Protein AF-A0A9E3X3R8-F1 (afdb_monomer_lite)

Structure (mmCIF, N/CA/C/O backbone):
data_AF-A0A9E3X3R8-F1
#
_entry.id   AF-A0A9E3X3R8-F1
#
loop_
_atom_site.group_PDB
_atom_site.id
_atom_site.type_symbol
_atom_site.label_atom_id
_atom_site.label_alt_id
_atom_site.label_comp_id
_atom_site.label_asym_id
_atom_site.label_entity_id
_atom_site.label_seq_id
_atom_site.pdbx_PDB_ins_code
_atom_site.Cartn_x
_atom_site.Cartn_y
_atom_site.Cartn_z
_atom_site.occupancy
_atom_site.B_iso_or_equiv
_atom_site.auth_seq_id
_atom_site.auth_comp_id
_atom_site.auth_asym_id
_atom_site.auth_atom_id
_atom_site.pdbx_PDB_model_num
ATOM 1 N N . MET A 1 1 ? -10.957 11.380 20.167 1.00 88.12 1 MET A N 1
ATOM 2 C CA . MET A 1 1 ? -9.892 11.422 19.149 1.00 88.12 1 MET A CA 1
ATOM 3 C C . MET A 1 1 ? -9.488 9.983 18.923 1.00 88.12 1 MET A C 1
ATOM 5 O O . MET A 1 1 ? -9.281 9.309 19.922 1.00 88.12 1 MET A O 1
ATOM 9 N N . LEU A 1 2 ? -9.516 9.500 17.682 1.00 94.12 2 LEU A N 1
ATOM 10 C CA . LEU A 1 2 ? -9.251 8.096 17.368 1.00 94.12 2 LEU A CA 1
ATOM 11 C C . LEU A 1 2 ? -7.769 7.773 17.601 1.00 94.12 2 LEU A C 1
ATOM 13 O O . LEU A 1 2 ? -6.901 8.517 17.142 1.00 94.12 2 LEU A O 1
ATOM 17 N N . ARG A 1 3 ? -7.491 6.669 18.287 1.00 97.12 3 ARG A N 1
ATOM 18 C CA . ARG A 1 3 ? -6.147 6.146 18.545 1.00 97.12 3 ARG A CA 1
ATOM 19 C C . ARG A 1 3 ? -5.776 5.169 17.441 1.00 97.12 3 ARG A C 1
ATOM 21 O O . ARG A 1 3 ? -6.374 4.101 17.330 1.00 97.12 3 ARG A O 1
ATOM 28 N N . VAL A 1 4 ? -4.824 5.534 16.592 1.00 97.62 4 VAL A N 1
ATOM 29 C CA . VAL A 1 4 ? -4.472 4.731 15.415 1.00 97.62 4 VAL A CA 1
ATOM 30 C C . VAL A 1 4 ? -3.085 4.125 15.582 1.00 97.62 4 VAL A C 1
ATOM 32 O O . VAL A 1 4 ? -2.121 4.827 15.883 1.00 97.62 4 VAL A O 1
ATOM 35 N N . GLY A 1 5 ? -2.976 2.817 15.353 1.00 98.38 5 GLY A N 1
ATOM 36 C CA . GLY A 1 5 ? -1.691 2.128 15.258 1.00 98.38 5 GLY A CA 1
ATOM 37 C C . GLY A 1 5 ? -1.230 1.999 13.806 1.00 98.38 5 GLY A C 1
ATOM 38 O O . GLY A 1 5 ? -2.049 1.839 12.899 1.00 98.38 5 GLY A O 1
ATOM 39 N N . ILE A 1 6 ? 0.080 2.033 13.563 1.00 98.50 6 ILE A N 1
ATOM 40 C CA . ILE A 1 6 ? 0.663 1.803 12.235 1.00 98.50 6 ILE A CA 1
ATOM 41 C C . ILE A 1 6 ? 1.597 0.595 12.266 1.00 98.50 6 ILE A C 1
ATOM 43 O O . ILE A 1 6 ? 2.552 0.560 13.034 1.00 98.50 6 ILE A O 1
ATOM 47 N N . ILE A 1 7 ? 1.379 -0.359 11.362 1.00 98.75 7 ILE A N 1
ATOM 48 C CA . ILE A 1 7 ? 2.296 -1.470 11.095 1.00 98.75 7 ILE A CA 1
ATOM 49 C C . ILE A 1 7 ? 3.022 -1.193 9.772 1.00 98.75 7 ILE A C 1
ATOM 51 O O . ILE A 1 7 ? 2.433 -1.232 8.689 1.00 98.75 7 ILE A O 1
ATOM 55 N N . GLY A 1 8 ? 4.323 -0.926 9.867 1.00 98.12 8 GLY A N 1
ATOM 56 C CA . GLY A 1 8 ? 5.215 -0.521 8.785 1.00 98.12 8 GLY A CA 1
ATOM 57 C C . GLY A 1 8 ? 5.110 0.963 8.463 1.00 98.12 8 GLY A C 1
ATOM 58 O O . GLY A 1 8 ? 4.301 1.347 7.626 1.00 98.12 8 GLY A O 1
ATOM 59 N N . TYR A 1 9 ? 5.976 1.800 9.040 1.00 97.12 9 TYR A N 1
ATOM 60 C CA . TYR A 1 9 ? 5.993 3.251 8.813 1.00 97.12 9 TYR A CA 1
ATOM 61 C C . TYR A 1 9 ? 6.878 3.616 7.609 1.00 97.12 9 TYR A C 1
ATOM 63 O O . TYR A 1 9 ? 7.925 4.271 7.685 1.00 97.12 9 TYR A O 1
ATOM 71 N N . GLY A 1 10 ? 6.476 3.105 6.445 1.00 92.88 10 GLY A N 1
ATOM 72 C CA . GLY A 1 10 ? 7.083 3.426 5.159 1.00 92.88 10 GLY A CA 1
ATOM 73 C C . GLY A 1 10 ? 6.559 4.739 4.572 1.00 92.88 10 GLY A C 1
ATOM 74 O O . GLY A 1 10 ? 5.491 5.225 4.934 1.00 92.88 10 GLY A O 1
ATOM 75 N N . ARG A 1 11 ? 7.268 5.268 3.563 1.00 90.94 11 ARG A N 1
ATOM 76 C CA . ARG A 1 11 ? 6.939 6.538 2.880 1.00 90.94 11 ARG A CA 1
ATOM 77 C C . ARG A 1 11 ? 5.469 6.665 2.464 1.00 90.94 11 ARG A C 1
ATOM 79 O O . ARG A 1 11 ? 4.930 7.764 2.446 1.00 90.94 11 ARG A O 1
ATOM 86 N N . ARG A 1 12 ? 4.843 5.563 2.035 1.00 91.38 12 ARG A N 1
ATOM 87 C CA . ARG A 1 12 ? 3.476 5.597 1.510 1.00 91.38 12 ARG A CA 1
ATOM 88 C C . ARG A 1 12 ? 2.446 5.800 2.617 1.00 91.38 12 ARG A C 1
ATOM 90 O O . ARG A 1 12 ? 1.632 6.713 2.492 1.00 91.38 12 ARG A O 1
ATOM 97 N N . VAL A 1 13 ? 2.492 4.981 3.667 1.00 94.50 13 VAL A N 1
ATOM 98 C CA . VAL A 1 13 ? 1.529 5.088 4.766 1.00 94.50 13 VAL A CA 1
ATOM 99 C C . VAL A 1 13 ? 1.787 6.322 5.611 1.00 94.50 13 VAL A C 1
ATOM 101 O O . VAL A 1 13 ? 0.819 6.954 5.989 1.00 94.50 13 VAL A O 1
ATOM 104 N N . SER A 1 14 ? 3.040 6.743 5.823 1.00 94.12 14 SER A N 1
ATOM 105 C CA . SER A 1 14 ? 3.316 7.979 6.564 1.00 94.12 14 SER A CA 1
ATOM 106 C C . SER A 1 14 ? 2.763 9.202 5.833 1.00 94.12 14 SER A C 1
ATOM 108 O O . SER A 1 14 ? 2.111 10.046 6.437 1.00 94.12 14 SER A O 1
ATOM 110 N N . HIS A 1 15 ? 2.923 9.265 4.508 1.00 92.88 15 HIS A N 1
ATOM 111 C CA . HIS A 1 15 ? 2.300 10.310 3.700 1.00 92.88 15 HIS A CA 1
ATOM 112 C C . HIS A 1 15 ? 0.768 10.255 3.764 1.00 92.88 15 HIS A C 1
ATOM 114 O O . HIS A 1 15 ? 0.134 11.294 3.895 1.00 92.88 15 HIS A O 1
ATOM 120 N N . MET A 1 16 ? 0.161 9.066 3.671 1.00 90.88 16 MET A N 1
ATOM 121 C CA . MET A 1 16 ? -1.296 8.924 3.782 1.00 90.88 16 MET A CA 1
ATOM 122 C C . MET A 1 16 ? -1.795 9.339 5.169 1.00 90.88 16 MET A C 1
ATOM 124 O O . MET A 1 16 ? -2.705 10.152 5.274 1.00 90.88 16 MET A O 1
ATOM 128 N N . ALA A 1 17 ? -1.158 8.823 6.218 1.00 92.00 17 ALA A N 1
ATOM 129 C CA . ALA A 1 17 ? -1.456 9.129 7.603 1.00 92.00 17 ALA A CA 1
ATOM 130 C C . ALA A 1 17 ? -1.294 10.618 7.887 1.00 92.00 17 ALA A C 1
ATOM 132 O O . ALA A 1 17 ? -2.086 11.137 8.636 1.00 92.00 17 ALA A O 1
ATOM 133 N N . LYS A 1 18 ? -0.359 11.348 7.275 1.00 91.50 18 LYS A N 1
ATOM 134 C CA . LYS A 1 18 ? -0.298 12.813 7.429 1.00 91.50 18 LYS A CA 1
ATOM 135 C C . LYS A 1 18 ? -1.334 13.546 6.576 1.00 91.50 18 LYS A C 1
ATOM 137 O O . LYS A 1 18 ? -1.915 14.527 7.019 1.00 91.50 18 LYS A O 1
ATOM 142 N N . ALA A 1 19 ? -1.601 13.068 5.362 1.00 88.06 19 ALA A N 1
ATOM 143 C CA . ALA A 1 19 ? -2.582 13.683 4.468 1.00 88.06 19 ALA A CA 1
ATOM 144 C C . ALA A 1 19 ? -4.022 13.573 4.999 1.00 88.06 19 ALA A C 1
ATOM 146 O O . ALA A 1 19 ? -4.837 14.447 4.721 1.00 88.06 19 ALA A O 1
ATOM 147 N N . LEU A 1 20 ? -4.343 12.533 5.776 1.00 83.38 20 LEU A N 1
ATOM 148 C CA . LEU A 1 20 ? -5.646 12.405 6.438 1.00 83.38 20 LEU A CA 1
ATOM 149 C C . LEU A 1 20 ? -5.899 13.523 7.463 1.00 83.38 20 LEU A C 1
ATOM 151 O O . LEU A 1 20 ? -7.046 13.932 7.625 1.00 83.38 20 LEU A O 1
ATOM 155 N N . ALA A 1 21 ? -4.849 14.087 8.068 1.00 76.88 21 ALA A N 1
ATOM 156 C CA . ALA A 1 21 ? -4.971 15.211 8.994 1.00 76.88 21 ALA A CA 1
ATOM 157 C C . ALA A 1 21 ? -5.489 16.478 8.294 1.00 76.88 21 ALA A C 1
ATOM 159 O O . ALA A 1 21 ? -6.129 17.309 8.926 1.00 76.88 21 ALA A O 1
ATOM 160 N N . MET A 1 22 ? -5.293 16.601 6.973 1.00 79.06 22 MET A N 1
ATOM 161 C CA . MET A 1 22 ? -5.830 17.717 6.182 1.00 79.06 22 MET A CA 1
ATOM 162 C C . MET A 1 22 ? -7.364 17.727 6.095 1.00 79.06 22 MET A C 1
ATOM 164 O O . MET A 1 22 ? -7.933 18.709 5.633 1.00 79.06 22 MET A O 1
ATOM 168 N N . TRP A 1 23 ? -8.026 16.632 6.476 1.00 81.56 23 TRP A N 1
ATOM 169 C CA . TRP A 1 23 ? -9.484 16.497 6.452 1.00 81.56 23 TRP A CA 1
ATOM 170 C C . TRP A 1 23 ? -10.124 16.755 7.822 1.00 81.56 23 TRP A C 1
ATOM 172 O O . TRP A 1 23 ? -11.276 16.378 8.026 1.00 81.56 23 TRP A O 1
ATOM 182 N N . ASP A 1 24 ? -9.371 17.338 8.764 1.00 82.44 24 ASP A N 1
ATOM 183 C CA . ASP A 1 24 ? -9.794 17.619 10.144 1.00 82.44 24 ASP A CA 1
ATOM 184 C C . ASP A 1 24 ? -10.369 16.388 10.870 1.00 82.44 24 ASP A C 1
ATOM 186 O O . ASP A 1 24 ? -11.190 16.494 11.785 1.00 82.44 24 ASP A O 1
ATOM 190 N N . ILE A 1 25 ? -9.944 15.185 10.465 1.00 83.19 25 ILE A N 1
ATOM 191 C CA . ILE A 1 25 ? -10.343 13.943 11.125 1.00 83.19 25 ILE A CA 1
ATOM 192 C C . ILE A 1 25 ? -9.625 13.910 12.482 1.00 83.19 25 ILE A C 1
ATOM 194 O O . ILE A 1 25 ? -8.395 13.950 12.513 1.00 83.19 25 ILE A O 1
ATOM 198 N N . PRO A 1 26 ? -10.344 13.819 13.615 1.00 87.75 26 PRO A N 1
ATOM 199 C CA . PRO A 1 26 ? -9.721 13.870 14.931 1.00 87.75 26 PRO A CA 1
ATOM 200 C C . PRO A 1 26 ? -9.124 12.505 15.297 1.00 87.75 26 PRO A C 1
ATOM 202 O O . PRO A 1 26 ? -9.763 11.717 16.000 1.00 87.75 26 PRO A O 1
ATOM 205 N N . TYR A 1 27 ? -7.895 12.232 14.858 1.00 93.12 27 TYR A N 1
ATOM 206 C CA . TYR A 1 27 ? -7.096 11.057 15.234 1.00 93.12 27 TYR A CA 1
ATOM 207 C C . TYR A 1 27 ? -5.644 11.445 15.533 1.00 93.12 27 TYR A C 1
ATOM 209 O O . TYR A 1 27 ? -5.185 12.513 15.136 1.00 93.12 27 TYR A O 1
ATOM 217 N N . HIS A 1 28 ? -4.923 10.563 16.216 1.00 94.00 28 HIS A N 1
ATOM 218 C CA . HIS A 1 28 ? -3.471 10.632 16.368 1.00 94.00 28 HIS A CA 1
ATOM 219 C C . HIS A 1 28 ? -2.873 9.225 16.321 1.00 94.00 28 HIS A C 1
ATOM 221 O O . HIS A 1 28 ? -3.581 8.223 16.471 1.00 94.00 28 HIS A O 1
ATOM 227 N N . ILE A 1 29 ? -1.563 9.153 16.097 1.00 97.06 29 ILE A N 1
ATOM 228 C CA . ILE A 1 29 ? -0.833 7.889 16.070 1.00 97.06 29 ILE A CA 1
ATOM 229 C C . ILE A 1 29 ? -0.324 7.585 17.480 1.00 97.06 29 ILE A C 1
ATOM 231 O O . ILE A 1 29 ? 0.517 8.318 17.982 1.00 97.06 29 ILE A O 1
ATOM 235 N N . THR A 1 30 ? -0.821 6.515 18.111 1.00 97.94 30 THR A N 1
ATOM 236 C CA . THR A 1 30 ? -0.379 6.099 19.464 1.00 97.94 30 THR A CA 1
ATOM 237 C C . THR A 1 30 ? 0.592 4.930 19.457 1.00 97.94 30 THR A C 1
ATOM 239 O O . THR A 1 30 ? 1.197 4.631 20.480 1.00 97.94 30 THR A O 1
ATOM 242 N N . ALA A 1 31 ? 0.729 4.225 18.335 1.00 98.50 31 ALA A N 1
ATOM 243 C CA . ALA A 1 31 ? 1.602 3.063 18.259 1.00 98.50 31 ALA A CA 1
ATOM 244 C C . ALA A 1 31 ? 2.176 2.884 16.853 1.00 98.50 31 ALA A C 1
ATOM 246 O O . ALA A 1 31 ? 1.451 2.972 15.859 1.00 98.50 31 ALA A O 1
ATOM 247 N N . VAL A 1 32 ? 3.470 2.585 16.758 1.00 98.69 32 VAL A N 1
ATOM 248 C CA . VAL A 1 32 ? 4.157 2.308 15.492 1.00 98.69 32 VAL A CA 1
ATOM 249 C C . VAL A 1 32 ? 4.986 1.035 15.613 1.00 98.69 32 VAL A C 1
ATOM 251 O O . VAL A 1 32 ? 5.883 0.953 16.443 1.00 98.69 32 VAL A O 1
ATOM 254 N N . ALA A 1 33 ? 4.729 0.061 14.741 1.00 98.69 33 ALA A N 1
ATOM 255 C CA . ALA A 1 33 ? 5.554 -1.128 14.571 1.00 98.69 33 ALA A CA 1
ATOM 256 C C . ALA A 1 33 ? 6.365 -1.028 13.274 1.00 98.69 33 ALA A C 1
ATOM 258 O O . ALA A 1 33 ? 5.800 -1.053 12.180 1.00 98.69 33 ALA A O 1
ATOM 259 N N . ASP A 1 34 ? 7.689 -0.950 13.363 1.00 98.44 34 ASP A N 1
ATOM 260 C CA . ASP A 1 34 ? 8.590 -1.008 12.206 1.00 98.44 34 ASP A CA 1
ATOM 261 C C . ASP A 1 34 ? 9.943 -1.582 12.658 1.00 98.44 34 ASP A C 1
ATOM 263 O O . ASP A 1 34 ? 10.431 -1.203 13.722 1.00 98.44 34 ASP A O 1
ATOM 267 N N . PRO A 1 35 ? 10.624 -2.418 11.853 1.00 97.44 35 PRO A N 1
ATOM 268 C CA . PRO A 1 35 ? 11.978 -2.874 12.179 1.00 97.44 35 PRO A CA 1
ATOM 269 C C . PRO A 1 35 ? 12.985 -1.734 12.413 1.00 97.44 35 PRO A C 1
ATOM 271 O O . PRO A 1 35 ? 14.042 -1.953 12.995 1.00 97.44 35 PRO A O 1
ATOM 274 N N . ARG A 1 36 ? 12.672 -0.522 11.940 1.00 97.19 36 ARG A N 1
ATOM 275 C CA . ARG A 1 36 ? 13.448 0.709 12.133 1.00 97.19 36 ARG A CA 1
ATOM 276 C C . ARG A 1 36 ? 12.876 1.600 13.242 1.00 97.19 36 ARG A C 1
ATOM 278 O O . ARG A 1 36 ? 13.088 2.805 13.192 1.00 97.19 36 ARG A O 1
ATOM 285 N N . ALA A 1 37 ? 12.134 1.047 14.201 1.00 97.44 37 ALA A N 1
ATOM 286 C CA . ALA A 1 37 ? 11.487 1.780 15.293 1.00 97.44 37 ALA A CA 1
ATOM 287 C C . ALA A 1 37 ? 12.383 2.867 15.908 1.00 97.44 37 ALA A C 1
ATOM 289 O O . ALA A 1 37 ? 12.019 4.037 15.875 1.00 97.44 37 ALA A O 1
ATOM 290 N N . ALA A 1 38 ? 13.596 2.499 16.330 1.00 97.25 38 ALA A N 1
ATOM 291 C CA . ALA A 1 38 ? 14.559 3.435 16.911 1.00 97.25 38 ALA A CA 1
ATOM 292 C C . ALA A 1 38 ? 15.004 4.546 15.939 1.00 97.25 38 ALA A C 1
ATOM 294 O O . ALA A 1 38 ? 15.211 5.682 16.353 1.00 97.25 38 ALA A O 1
ATOM 295 N N . GLU A 1 39 ? 15.143 4.248 14.639 1.00 97.25 39 GLU A N 1
ATOM 296 C CA . GLU A 1 39 ? 15.471 5.269 13.631 1.00 97.25 39 GLU A CA 1
ATOM 297 C C . GLU A 1 39 ? 14.310 6.252 13.435 1.00 97.25 39 GLU A C 1
ATOM 299 O O . GLU A 1 39 ? 14.551 7.425 13.175 1.00 97.25 39 GLU A O 1
ATOM 304 N N . ILE A 1 40 ? 13.064 5.771 13.518 1.00 97.00 40 ILE A N 1
ATOM 305 C CA . ILE A 1 40 ? 11.854 6.583 13.341 1.00 97.00 40 ILE A CA 1
ATOM 306 C C . ILE A 1 40 ? 11.624 7.459 14.572 1.00 97.00 40 ILE A C 1
ATOM 308 O O . ILE A 1 40 ? 11.407 8.656 14.416 1.00 97.00 40 ILE A O 1
ATOM 312 N N . GLU A 1 41 ? 11.719 6.894 15.772 1.00 97.00 41 GLU A N 1
ATOM 313 C CA . GLU A 1 41 ? 11.618 7.630 17.037 1.00 97.00 41 GLU A CA 1
ATOM 314 C C . GLU A 1 41 ? 12.655 8.761 17.100 1.00 97.00 41 GLU A C 1
ATOM 316 O O . GLU A 1 41 ? 12.320 9.906 17.388 1.00 97.00 41 GLU A O 1
ATOM 321 N N . ALA A 1 42 ? 13.897 8.482 16.690 1.00 96.88 42 ALA A N 1
ATOM 322 C CA . ALA A 1 42 ? 14.970 9.473 16.644 1.00 96.88 42 ALA A CA 1
ATOM 323 C C . ALA A 1 42 ? 14.737 10.630 15.649 1.00 96.88 42 ALA A C 1
ATOM 325 O O . ALA A 1 42 ? 15.504 11.593 15.663 1.00 96.88 42 ALA A O 1
ATOM 326 N N . THR A 1 43 ? 13.724 10.555 14.773 1.00 94.88 43 THR A N 1
ATOM 327 C CA . THR A 1 43 ? 13.370 11.686 13.896 1.00 94.88 43 THR A CA 1
ATOM 328 C C . THR A 1 43 ? 12.634 12.810 14.618 1.00 94.88 43 THR A C 1
ATOM 330 O O . THR A 1 43 ? 12.579 13.902 14.056 1.00 94.88 43 THR A O 1
ATOM 333 N N . ASP A 1 44 ? 12.104 12.554 15.822 1.00 91.94 44 ASP A N 1
ATOM 334 C CA . ASP A 1 44 ? 11.357 13.528 16.635 1.00 91.94 44 ASP A CA 1
ATOM 335 C C . ASP A 1 44 ? 10.219 14.209 15.841 1.00 91.94 44 ASP A C 1
ATOM 337 O O . ASP A 1 44 ? 10.023 15.424 15.848 1.00 91.94 44 ASP A O 1
ATOM 341 N N . ASP A 1 45 ? 9.502 13.403 15.053 1.00 94.31 45 ASP A N 1
ATOM 342 C CA . ASP A 1 45 ? 8.375 13.843 14.233 1.00 94.31 45 ASP A CA 1
ATOM 343 C C . ASP A 1 45 ? 7.175 14.146 15.136 1.00 94.31 45 ASP A C 1
ATOM 345 O O . ASP A 1 45 ? 6.594 13.230 15.712 1.00 94.31 45 ASP A O 1
ATOM 349 N N . GLU A 1 46 ? 6.762 15.413 15.216 1.00 92.81 46 GLU A N 1
ATOM 350 C CA . GLU A 1 46 ? 5.631 15.866 16.046 1.00 92.81 46 GLU A CA 1
ATOM 351 C C . GLU A 1 46 ? 4.340 15.069 15.779 1.00 92.81 46 GLU A C 1
ATOM 353 O O . GLU A 1 46 ? 3.546 14.831 16.685 1.00 92.81 46 GLU A O 1
ATOM 358 N N . PHE A 1 47 ? 4.153 14.569 14.552 1.00 93.00 47 PHE A N 1
ATOM 359 C CA . PHE A 1 47 ? 3.013 13.716 14.195 1.00 93.00 47 PHE A CA 1
ATOM 360 C C . PHE A 1 47 ? 2.976 12.371 14.952 1.00 93.00 47 PHE A C 1
ATOM 362 O O . PHE A 1 47 ? 1.938 11.709 14.988 1.00 93.00 47 PHE A O 1
ATOM 369 N N . LEU A 1 48 ? 4.105 11.953 15.526 1.00 96.31 48 LEU A N 1
ATOM 370 C CA . LEU A 1 48 ? 4.294 10.720 16.286 1.00 96.31 48 LEU A CA 1
ATOM 371 C C . LEU A 1 48 ? 4.632 10.986 17.762 1.00 96.31 48 LEU A C 1
ATOM 373 O O . LEU A 1 48 ? 5.077 10.065 18.439 1.00 96.31 48 LEU A O 1
ATOM 377 N N . ALA A 1 49 ? 4.444 12.209 18.268 1.00 94.38 49 ALA A N 1
ATOM 378 C CA . ALA A 1 49 ? 4.849 12.579 19.629 1.00 94.38 49 ALA A CA 1
ATOM 379 C C . ALA A 1 49 ? 4.207 11.703 20.725 1.00 94.38 49 ALA A C 1
ATOM 381 O O . ALA A 1 49 ? 4.832 11.440 21.749 1.00 94.38 49 ALA A O 1
ATOM 382 N N . ASP A 1 50 ? 2.988 11.213 20.483 1.00 94.69 50 ASP A N 1
ATOM 383 C CA . ASP A 1 50 ? 2.243 10.341 21.399 1.00 94.69 50 ASP A CA 1
ATOM 384 C C . ASP A 1 50 ? 2.442 8.839 21.102 1.00 94.69 50 ASP A C 1
ATOM 386 O O . ASP A 1 50 ? 1.758 7.992 21.682 1.00 94.69 50 ASP A O 1
ATOM 390 N N . ALA A 1 51 ? 3.321 8.485 20.157 1.00 97.62 51 ALA A N 1
ATOM 391 C CA . ALA A 1 51 ? 3.468 7.113 19.694 1.00 97.62 51 ALA A CA 1
ATOM 392 C C . ALA A 1 51 ? 4.443 6.302 20.555 1.00 97.62 51 ALA A C 1
ATOM 394 O O . ALA A 1 51 ? 5.594 6.682 20.754 1.00 97.62 51 ALA A O 1
ATOM 395 N N . HIS A 1 52 ? 4.019 5.109 20.970 1.00 98.38 52 HIS A N 1
ATOM 396 C CA . HIS A 1 52 ? 4.927 4.065 21.434 1.00 98.38 52 HIS A CA 1
ATOM 397 C C . HIS A 1 52 ? 5.498 3.283 20.242 1.00 98.38 52 HIS A C 1
ATOM 399 O O . HIS A 1 52 ? 4.786 2.965 19.282 1.00 98.38 52 HIS A O 1
ATOM 405 N N . PHE A 1 53 ? 6.785 2.943 20.305 1.00 98.62 53 PHE A N 1
ATOM 406 C CA . PHE A 1 53 ? 7.503 2.301 19.206 1.00 98.62 53 PHE A CA 1
ATOM 407 C C . PHE A 1 53 ? 7.807 0.827 19.495 1.00 98.62 53 PHE A C 1
ATOM 409 O O . PHE A 1 53 ? 8.329 0.472 20.550 1.00 98.62 53 PHE A O 1
ATOM 416 N N . TYR A 1 54 ? 7.522 -0.028 18.514 1.00 98.62 54 TYR A N 1
ATOM 417 C CA . TYR A 1 54 ? 7.688 -1.481 18.572 1.00 98.62 54 TYR A CA 1
ATOM 418 C C . TYR A 1 54 ? 8.461 -1.981 17.356 1.00 98.62 54 TYR A C 1
ATOM 420 O O . TYR A 1 54 ? 8.374 -1.412 16.264 1.00 98.62 54 TYR A O 1
ATOM 428 N N . THR A 1 55 ? 9.186 -3.087 17.505 1.00 98.06 55 THR A N 1
ATOM 429 C CA . THR A 1 55 ? 9.961 -3.644 16.385 1.00 98.06 55 THR A CA 1
ATOM 430 C C . THR A 1 55 ? 9.128 -4.559 15.490 1.00 98.06 55 THR A C 1
ATOM 432 O O . THR A 1 55 ? 9.423 -4.702 14.299 1.00 98.06 55 THR A O 1
ATOM 435 N N . GLY A 1 56 ? 8.056 -5.142 16.037 1.00 97.69 56 GLY A N 1
ATOM 436 C CA . GLY A 1 56 ? 7.178 -6.079 15.342 1.00 97.69 56 GLY A CA 1
ATOM 437 C C . GLY A 1 56 ? 5.690 -5.822 15.573 1.00 97.69 56 GLY A C 1
ATOM 438 O O . GLY A 1 56 ? 5.277 -5.225 16.563 1.00 97.69 56 GLY A O 1
ATOM 439 N N . ALA A 1 57 ? 4.871 -6.313 14.639 1.00 98.44 57 ALA A N 1
ATOM 440 C CA . ALA A 1 57 ? 3.414 -6.216 14.722 1.00 98.44 57 ALA A CA 1
ATOM 441 C C . ALA A 1 57 ? 2.843 -6.962 15.936 1.00 98.44 57 ALA A C 1
ATOM 443 O O . ALA A 1 57 ? 1.935 -6.453 16.579 1.00 98.44 57 ALA A O 1
ATOM 444 N N . ASP A 1 58 ? 3.383 -8.141 16.261 1.00 98.50 58 ASP A N 1
ATOM 445 C CA . ASP A 1 58 ? 2.888 -8.960 17.374 1.00 98.50 58 ASP A CA 1
ATOM 446 C C . ASP A 1 58 ? 3.085 -8.254 18.728 1.00 98.50 58 ASP A C 1
ATOM 448 O O . ASP A 1 58 ? 2.192 -8.283 19.570 1.00 98.50 58 ASP A O 1
ATOM 452 N N . GLU A 1 59 ? 4.214 -7.556 18.907 1.00 98.50 59 GLU A N 1
ATOM 453 C CA . GLU A 1 59 ? 4.504 -6.754 20.106 1.00 98.50 59 GLU A CA 1
ATOM 454 C C . GLU A 1 59 ? 3.518 -5.589 20.253 1.00 98.50 59 GLU A C 1
ATOM 456 O O . GLU A 1 59 ? 2.930 -5.412 21.318 1.00 98.50 59 GLU A O 1
ATOM 461 N N . LEU A 1 60 ? 3.296 -4.834 19.169 1.00 98.62 60 LEU A N 1
ATOM 462 C CA . LEU A 1 60 ? 2.344 -3.722 19.150 1.00 98.62 60 LEU A CA 1
ATOM 463 C C . LEU A 1 60 ? 0.925 -4.202 19.451 1.00 98.62 60 LEU A C 1
ATOM 465 O O . LEU A 1 60 ? 0.242 -3.614 20.284 1.00 98.62 60 LEU A O 1
ATOM 469 N N . LEU A 1 61 ? 0.468 -5.266 18.784 1.00 98.62 61 LEU A N 1
ATOM 470 C CA . LEU A 1 61 ? -0.893 -5.770 18.959 1.00 98.62 61 LEU A CA 1
ATOM 471 C C . LEU A 1 61 ? -1.108 -6.309 20.377 1.00 98.62 61 LEU A C 1
ATOM 473 O O . LEU A 1 61 ? -2.143 -6.030 20.972 1.00 98.62 61 LEU A O 1
ATOM 477 N N . ALA A 1 62 ? -0.132 -7.017 20.949 1.00 98.38 62 ALA A N 1
ATOM 478 C CA . ALA A 1 62 ? -0.232 -7.511 22.321 1.00 98.38 62 ALA A CA 1
ATOM 479 C C . ALA A 1 62 ? -0.277 -6.383 23.366 1.00 98.38 62 ALA A C 1
ATOM 481 O O . ALA A 1 62 ? -0.930 -6.537 24.395 1.00 98.38 62 ALA A O 1
ATOM 482 N N . ALA A 1 63 ? 0.424 -5.272 23.124 1.00 98.25 63 ALA A N 1
ATOM 483 C CA . ALA A 1 63 ? 0.508 -4.162 24.070 1.00 98.25 63 ALA A CA 1
ATOM 484 C C . ALA A 1 63 ? -0.648 -3.154 23.940 1.00 98.25 63 ALA A C 1
ATOM 486 O O . ALA A 1 63 ? -1.103 -2.610 24.945 1.00 98.25 63 ALA A O 1
ATOM 487 N N . GLU A 1 64 ? -1.108 -2.888 22.716 1.00 98.19 64 GLU A N 1
ATOM 488 C CA . GLU A 1 64 ? -1.925 -1.705 22.423 1.00 98.19 64 GLU A CA 1
ATOM 489 C C . GLU A 1 64 ? -3.300 -2.027 21.827 1.00 98.19 64 GLU A C 1
ATOM 491 O O . GLU A 1 64 ? -4.155 -1.147 21.844 1.00 98.19 64 GLU A O 1
ATOM 496 N N . ALA A 1 65 ? -3.566 -3.243 21.322 1.00 97.50 65 ALA A N 1
ATOM 497 C CA . ALA A 1 65 ? -4.778 -3.508 20.527 1.00 97.50 65 ALA A CA 1
ATOM 498 C C . ALA A 1 65 ? -6.090 -3.108 21.224 1.00 97.50 65 ALA A C 1
ATOM 500 O O . ALA A 1 65 ? -6.948 -2.515 20.574 1.00 97.50 65 ALA A O 1
ATOM 501 N N . ASP A 1 66 ? -6.219 -3.348 22.532 1.00 97.56 66 ASP A N 1
ATOM 502 C CA . ASP A 1 66 ? -7.420 -3.010 23.317 1.00 97.56 66 ASP A CA 1
ATOM 503 C C . ASP A 1 66 ? -7.661 -1.497 23.467 1.00 97.56 66 ASP A C 1
ATOM 505 O O . ASP A 1 66 ? -8.732 -1.066 23.894 1.00 97.56 66 ASP A O 1
ATOM 509 N N . GLN A 1 67 ? -6.658 -0.678 23.151 1.00 97.31 67 GLN A N 1
ATOM 510 C CA . GLN A 1 67 ? -6.701 0.775 23.263 1.00 97.31 67 GLN A CA 1
ATOM 511 C C . GLN A 1 67 ? -6.773 1.484 21.906 1.00 97.31 67 GLN A C 1
ATOM 513 O O . GLN A 1 67 ? -6.896 2.710 21.871 1.00 97.31 67 GLN A O 1
ATOM 518 N N . LEU A 1 68 ? -6.643 0.748 20.803 1.00 98.12 68 LEU A N 1
ATOM 519 C CA . LEU A 1 68 ? -6.664 1.303 19.455 1.00 98.12 68 LEU A CA 1
ATOM 520 C C . LEU A 1 68 ? -8.092 1.337 18.909 1.00 98.12 68 LEU A C 1
ATOM 522 O O . LEU A 1 68 ? -8.891 0.438 19.137 1.00 98.12 68 LEU A O 1
ATOM 526 N N . ASP A 1 69 ? -8.385 2.361 18.117 1.00 97.44 69 ASP A N 1
ATOM 527 C CA . ASP A 1 69 ? -9.630 2.492 17.357 1.00 97.44 69 ASP A CA 1
ATOM 528 C C . ASP A 1 69 ? -9.471 2.010 15.904 1.00 97.44 69 ASP A C 1
ATOM 530 O O . ASP A 1 69 ? -10.449 1.890 15.167 1.00 97.44 69 ASP A O 1
ATOM 534 N N . GLY A 1 70 ? -8.238 1.751 15.462 1.00 97.38 70 GLY A N 1
ATOM 535 C CA . GLY A 1 70 ? -7.951 1.219 14.136 1.00 97.38 70 GLY A CA 1
ATOM 536 C C . GLY A 1 70 ? -6.462 1.025 13.865 1.00 97.38 70 GLY A C 1
ATOM 537 O O . GLY A 1 70 ? -5.598 1.565 14.559 1.00 97.38 70 GLY A O 1
ATOM 538 N N . ILE A 1 71 ? -6.165 0.253 12.821 1.00 98.31 71 ILE A N 1
ATOM 539 C CA . ILE A 1 71 ? -4.803 -0.040 12.367 1.00 98.31 71 ILE A CA 1
ATOM 540 C C . ILE A 1 71 ? -4.622 0.392 10.915 1.00 98.31 71 ILE A C 1
ATOM 542 O O . ILE A 1 71 ? -5.473 0.135 10.065 1.00 98.31 71 ILE A O 1
ATOM 546 N N . MET A 1 72 ? -3.470 0.984 10.604 1.00 98.25 72 MET A N 1
ATOM 547 C CA . MET A 1 72 ? -2.992 1.172 9.237 1.00 98.25 72 MET A CA 1
ATOM 548 C C . MET A 1 72 ? -1.818 0.232 8.948 1.00 98.25 72 MET A C 1
ATOM 550 O O . MET A 1 72 ? -0.838 0.210 9.687 1.00 98.25 72 MET A O 1
ATOM 554 N N . ILE A 1 73 ? -1.870 -0.506 7.840 1.00 98.62 73 ILE A N 1
ATOM 555 C CA . ILE A 1 73 ? -0.775 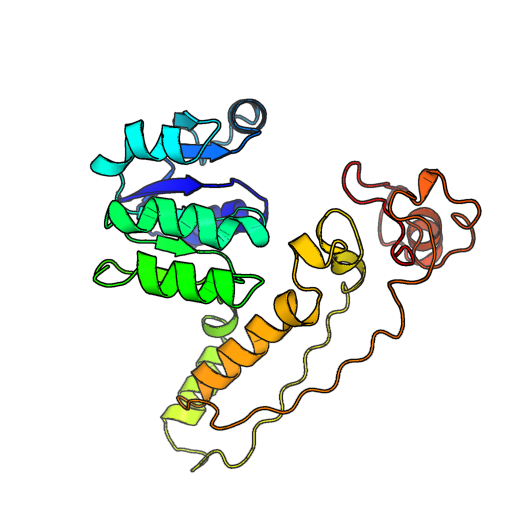-1.366 7.373 1.00 98.62 73 ILE A CA 1
ATOM 556 C C . ILE A 1 73 ? -0.132 -0.742 6.133 1.00 98.62 73 ILE A C 1
ATOM 558 O O . ILE A 1 73 ? -0.786 -0.548 5.106 1.00 98.62 73 ILE A O 1
ATOM 562 N N . GLY A 1 74 ? 1.169 -0.462 6.235 1.00 97.00 74 GLY A N 1
ATOM 563 C CA . GLY A 1 74 ? 2.002 0.182 5.218 1.00 97.00 74 GLY A CA 1
ATOM 564 C C . GLY A 1 74 ? 3.344 -0.507 4.976 1.00 97.00 74 GLY A C 1
ATOM 565 O O . GLY A 1 74 ? 4.343 0.164 4.696 1.00 97.00 74 GLY A O 1
ATOM 566 N N . THR A 1 75 ? 3.392 -1.832 5.131 1.00 96.56 75 THR A N 1
ATOM 567 C CA . THR A 1 75 ? 4.607 -2.642 4.969 1.00 96.56 75 THR A CA 1
ATOM 568 C C . THR A 1 75 ? 4.980 -2.850 3.490 1.00 96.56 75 THR A C 1
ATOM 570 O O . THR A 1 75 ? 4.461 -2.208 2.576 1.00 96.56 75 THR A O 1
ATOM 573 N N . ARG A 1 76 ? 5.965 -3.716 3.214 1.00 93.25 76 ARG A N 1
ATOM 574 C CA . ARG A 1 76 ? 6.219 -4.178 1.839 1.00 93.25 76 ARG A CA 1
ATOM 575 C C . ARG A 1 76 ? 5.061 -5.066 1.382 1.00 93.25 76 ARG A C 1
ATOM 577 O O . ARG A 1 76 ? 4.532 -5.826 2.183 1.00 93.25 76 ARG A O 1
ATOM 584 N N . CYS A 1 77 ? 4.752 -5.057 0.085 1.00 92.62 77 CYS A N 1
ATOM 585 C CA . CYS A 1 77 ? 3.571 -5.738 -0.460 1.00 92.62 77 CYS A CA 1
ATOM 586 C C . CYS A 1 77 ? 3.466 -7.227 -0.088 1.00 92.62 77 CYS A C 1
ATOM 588 O O . CYS A 1 77 ? 2.373 -7.695 0.204 1.00 92.62 77 CYS A O 1
ATOM 590 N N . LEU A 1 78 ? 4.585 -7.964 -0.050 1.00 94.62 78 LEU A N 1
ATOM 591 C CA . LEU A 1 78 ? 4.583 -9.382 0.340 1.00 94.62 78 LEU A CA 1
ATOM 592 C C . LEU A 1 78 ? 4.117 -9.630 1.785 1.00 94.62 78 LEU A C 1
ATOM 594 O O . LEU A 1 78 ? 3.655 -10.725 2.084 1.00 94.62 78 LEU A O 1
ATOM 598 N N . LEU A 1 79 ? 4.246 -8.629 2.663 1.00 96.81 79 LEU A N 1
ATOM 599 C CA . LEU A 1 79 ? 3.916 -8.710 4.087 1.00 96.81 79 LEU A CA 1
ATOM 600 C C . LEU A 1 79 ? 2.486 -8.250 4.387 1.00 96.81 79 LEU A C 1
ATOM 602 O O . LEU A 1 79 ? 2.007 -8.480 5.491 1.00 96.81 79 LEU A O 1
ATOM 606 N N . HIS A 1 80 ? 1.795 -7.606 3.441 1.00 97.50 80 HIS A N 1
ATOM 607 C CA . HIS A 1 80 ? 0.446 -7.078 3.666 1.00 97.50 80 HIS A CA 1
ATOM 608 C C . HIS A 1 80 ? -0.520 -8.152 4.167 1.00 97.50 80 HIS A C 1
ATOM 610 O O . HIS A 1 80 ? -1.216 -7.930 5.153 1.00 97.50 80 HIS A O 1
ATOM 616 N N . THR A 1 81 ? -0.512 -9.327 3.532 1.00 98.12 81 THR A N 1
ATOM 617 C CA . THR A 1 81 ? -1.362 -10.453 3.927 1.00 98.12 81 THR A CA 1
ATOM 618 C C . THR A 1 81 ? -1.066 -10.927 5.342 1.00 98.12 81 THR A C 1
ATOM 620 O O . THR A 1 81 ? -1.978 -11.007 6.154 1.00 98.12 81 THR A O 1
ATOM 623 N N . GLU A 1 82 ? 0.203 -11.196 5.655 1.00 98.12 82 GLU A N 1
ATOM 624 C CA . GLU A 1 82 ? 0.596 -11.679 6.981 1.00 98.12 82 GLU A CA 1
ATOM 625 C C . GLU A 1 82 ? 0.192 -10.680 8.072 1.00 98.12 82 GLU A C 1
ATOM 627 O O . GLU A 1 82 ? -0.422 -11.065 9.064 1.00 98.12 82 GLU A O 1
ATOM 632 N N . MET A 1 83 ? 0.481 -9.391 7.869 1.00 98.62 83 MET A N 1
ATOM 633 C CA . MET A 1 83 ? 0.132 -8.357 8.843 1.00 98.62 83 MET A CA 1
ATOM 634 C C . MET A 1 83 ? -1.387 -8.211 8.994 1.00 98.62 83 MET A C 1
ATOM 636 O O . MET A 1 83 ? -1.877 -8.080 10.110 1.00 98.62 83 MET A O 1
ATOM 640 N N . ALA A 1 84 ? -2.147 -8.271 7.897 1.00 98.44 84 ALA A N 1
ATOM 641 C CA . ALA A 1 84 ? -3.603 -8.185 7.951 1.00 98.44 84 ALA A CA 1
ATOM 642 C C . ALA A 1 84 ? -4.218 -9.389 8.681 1.00 98.44 84 ALA A C 1
ATOM 644 O O . ALA A 1 84 ? -5.126 -9.204 9.485 1.00 98.44 84 ALA A O 1
ATOM 645 N N . CYS A 1 85 ? -3.688 -10.601 8.479 1.00 98.31 85 CYS A N 1
ATOM 646 C CA . CYS A 1 85 ? -4.124 -11.793 9.209 1.00 98.31 85 CYS A CA 1
ATOM 647 C C . CYS A 1 85 ? -3.835 -11.706 10.717 1.00 98.31 85 CYS A C 1
ATOM 649 O O . CYS A 1 85 ? -4.609 -12.242 11.504 1.00 98.31 85 CYS A O 1
ATOM 651 N N . LYS A 1 86 ? -2.762 -11.015 11.132 1.00 98.31 86 LYS A N 1
ATOM 652 C CA . LYS A 1 86 ? -2.477 -10.739 12.554 1.00 98.31 86 LYS A CA 1
ATOM 653 C C . LYS A 1 86 ? -3.469 -9.750 13.171 1.00 98.31 86 LYS A C 1
ATOM 655 O O . LYS A 1 86 ? -3.809 -9.882 14.340 1.00 98.31 86 LYS A O 1
ATOM 660 N N . VAL A 1 87 ? -3.950 -8.782 12.388 1.00 98.12 87 VAL A N 1
ATOM 661 C CA . VAL A 1 87 ? -4.926 -7.772 12.836 1.00 98.12 87 VAL A CA 1
ATOM 662 C C . VAL A 1 87 ? -6.356 -8.311 12.838 1.00 98.12 87 VAL A C 1
ATOM 664 O O . VAL A 1 87 ? -7.121 -7.993 13.737 1.00 98.12 87 VAL A O 1
ATOM 667 N N . ALA A 1 88 ? -6.732 -9.157 11.878 1.00 97.38 88 ALA A N 1
ATOM 668 C CA . ALA A 1 88 ? -8.090 -9.689 11.749 1.00 97.38 88 ALA A CA 1
ATOM 669 C C . ALA A 1 88 ? -8.744 -10.186 13.067 1.00 97.38 88 ALA A C 1
ATOM 671 O O . ALA A 1 88 ? -9.893 -9.794 13.314 1.00 97.38 88 ALA A O 1
ATOM 672 N N . PRO A 1 89 ? -8.066 -10.974 13.937 1.00 96.25 89 PRO A N 1
ATOM 673 C CA . PRO A 1 89 ? -8.655 -11.466 15.185 1.00 96.25 89 PRO A CA 1
ATOM 674 C C . PRO A 1 89 ? -8.868 -10.392 16.260 1.00 96.25 89 PRO A C 1
ATOM 676 O O . PRO A 1 89 ? -9.631 -10.640 17.189 1.00 96.25 89 PRO A O 1
ATOM 679 N N . THR A 1 90 ? -8.241 -9.214 16.160 1.00 96.62 90 THR A N 1
ATOM 680 C CA . THR A 1 90 ? -8.471 -8.123 17.126 1.00 96.62 90 THR A CA 1
ATOM 681 C C . THR A 1 90 ? -9.812 -7.428 16.905 1.00 96.62 90 THR A C 1
ATOM 683 O O . THR A 1 90 ? -10.284 -6.704 17.775 1.00 96.62 90 THR A O 1
ATOM 686 N N . GLY A 1 91 ? -10.434 -7.624 15.735 1.00 96.38 91 GLY A N 1
ATOM 687 C CA . GLY A 1 91 ? -11.680 -6.951 15.376 1.00 96.38 91 GLY A CA 1
ATOM 688 C C . GLY A 1 91 ? -11.527 -5.444 15.147 1.00 96.38 91 GLY A C 1
ATOM 689 O O . GLY A 1 91 ? -12.537 -4.754 15.036 1.00 96.38 91 GLY A O 1
ATOM 690 N N . LEU A 1 92 ? -10.298 -4.925 15.060 1.00 97.81 92 LEU A N 1
ATOM 691 C CA . LEU A 1 92 ? -10.051 -3.508 14.806 1.00 97.81 92 LEU A CA 1
ATOM 692 C C . LEU A 1 92 ? -10.381 -3.130 13.353 1.00 97.81 92 LEU A C 1
ATOM 694 O O . LEU A 1 92 ? -10.070 -3.899 12.438 1.00 97.81 92 LEU A O 1
ATOM 698 N N . PRO A 1 93 ? -10.931 -1.924 13.111 1.00 97.88 93 PRO A N 1
ATOM 699 C CA . PRO A 1 93 ? -10.983 -1.344 11.777 1.00 97.88 93 PRO A CA 1
ATOM 700 C C . PRO A 1 93 ? -9.593 -1.299 11.132 1.00 97.88 93 PRO A C 1
ATOM 702 O O . PRO A 1 93 ? -8.602 -0.947 11.779 1.00 97.88 93 PRO A O 1
ATOM 705 N N . LEU A 1 94 ? -9.520 -1.626 9.842 1.00 98.00 94 LEU A N 1
ATOM 706 C CA . LEU A 1 94 ? -8.255 -1.781 9.129 1.00 98.00 94 LEU A CA 1
ATOM 707 C C . LEU A 1 94 ? -8.180 -0.891 7.888 1.00 98.00 94 LEU A C 1
ATOM 709 O O . LEU A 1 94 ? -9.013 -0.967 6.988 1.00 98.00 94 LEU A O 1
ATOM 713 N N . PHE A 1 95 ? -7.105 -0.120 7.782 1.00 97.12 95 PHE A N 1
ATOM 714 C CA . PHE A 1 95 ? -6.633 0.466 6.535 1.00 97.12 95 PHE A CA 1
ATOM 715 C C . PHE A 1 95 ? -5.446 -0.350 6.011 1.00 97.12 95 PHE A C 1
ATOM 717 O O . PHE A 1 95 ? -4.407 -0.433 6.662 1.00 97.12 95 PHE A O 1
ATOM 724 N N . LEU A 1 96 ? -5.566 -0.930 4.820 1.00 97.56 96 LEU A N 1
ATOM 725 C CA . LEU A 1 96 ? -4.537 -1.776 4.217 1.00 97.56 96 LEU A CA 1
ATOM 726 C C . LEU A 1 96 ? -4.024 -1.159 2.915 1.00 97.56 96 LEU A C 1
ATOM 728 O O . LEU A 1 96 ? -4.790 -0.944 1.973 1.00 97.56 96 LEU A O 1
ATOM 732 N N . GLU A 1 97 ? -2.721 -0.888 2.820 1.00 96.38 97 GLU A N 1
ATOM 733 C CA . GLU A 1 97 ? -2.125 -0.511 1.537 1.00 96.38 97 GLU A CA 1
ATOM 734 C C . GLU A 1 97 ? -2.263 -1.630 0.493 1.00 96.38 97 GLU A C 1
ATOM 736 O O . GLU A 1 97 ? -2.286 -2.825 0.788 1.00 96.38 97 GLU A O 1
ATOM 741 N N . LYS A 1 98 ? -2.357 -1.230 -0.775 1.00 94.62 98 LYS A N 1
ATOM 742 C CA . LYS A 1 98 ? -2.468 -2.158 -1.906 1.00 94.62 98 LYS A CA 1
ATOM 743 C C . LYS A 1 98 ? -1.080 -2.558 -2.434 1.00 94.62 98 LYS A C 1
ATOM 745 O O . LYS A 1 98 ? -0.136 -1.770 -2.327 1.00 94.62 98 LYS A O 1
ATOM 750 N N . PRO A 1 99 ? -0.948 -3.702 -3.127 1.00 95.62 99 PRO A N 1
ATOM 751 C CA . PRO A 1 99 ? -1.934 -4.777 -3.261 1.00 95.62 99 PRO A CA 1
ATOM 752 C C . PRO A 1 99 ? -2.061 -5.564 -1.951 1.00 95.62 99 PRO A C 1
ATOM 754 O O . PRO A 1 99 ? -1.084 -5.690 -1.224 1.00 95.62 99 PRO A O 1
ATOM 757 N N . VAL A 1 100 ? -3.240 -6.109 -1.655 1.00 96.19 100 VAL A N 1
ATOM 758 C CA . VAL A 1 100 ? -3.476 -6.854 -0.399 1.00 96.19 100 VAL A CA 1
ATOM 759 C C . VAL A 1 100 ? -2.710 -8.181 -0.326 1.00 96.19 100 VAL A C 1
ATOM 761 O O . VAL A 1 100 ? -2.437 -8.688 0.759 1.00 96.19 100 VAL A O 1
ATOM 764 N N . ALA A 1 101 ? -2.356 -8.730 -1.488 1.00 96.31 101 ALA A N 1
ATOM 765 C CA . ALA A 1 101 ? -1.662 -9.996 -1.667 1.00 96.31 101 ALA A CA 1
ATOM 766 C C . ALA A 1 101 ? -0.857 -9.969 -2.973 1.00 96.31 101 ALA A C 1
ATOM 768 O O . ALA A 1 101 ? -1.195 -9.229 -3.902 1.00 96.31 101 ALA A O 1
ATOM 769 N N . ILE A 1 102 ? 0.178 -10.808 -3.056 1.00 96.00 102 ILE A N 1
ATOM 770 C CA . ILE A 1 102 ? 0.972 -11.030 -4.274 1.00 96.00 102 ILE A CA 1
ATOM 771 C C . ILE A 1 102 ? 0.804 -12.437 -4.866 1.00 96.00 102 ILE A C 1
ATOM 773 O O . ILE A 1 102 ? 1.274 -12.697 -5.971 1.00 96.00 102 ILE A O 1
ATOM 777 N N . THR A 1 103 ? 0.096 -13.333 -4.172 1.00 95.19 103 THR A N 1
ATOM 778 C CA . THR A 1 103 ? -0.241 -14.682 -4.654 1.00 95.19 103 THR A CA 1
ATOM 779 C C . THR A 1 103 ? -1.696 -15.039 -4.348 1.00 95.19 103 THR A C 1
ATOM 781 O O . THR A 1 103 ? -2.306 -14.480 -3.439 1.00 95.19 103 THR A O 1
ATOM 784 N N . PHE A 1 104 ? -2.252 -16.024 -5.058 1.00 95.12 104 PHE A N 1
ATOM 785 C CA . PHE A 1 104 ? -3.590 -16.545 -4.750 1.00 95.12 104 PHE A CA 1
ATOM 786 C C . PHE A 1 104 ? -3.665 -17.259 -3.397 1.00 95.12 104 PHE A C 1
ATOM 788 O O . PHE A 1 104 ? -4.690 -17.173 -2.729 1.00 95.12 104 PHE A O 1
ATOM 795 N N . ALA A 1 105 ? -2.584 -17.912 -2.960 1.00 97.19 105 ALA A N 1
ATOM 796 C CA . ALA A 1 105 ? -2.530 -18.517 -1.629 1.00 97.19 105 ALA A CA 1
ATOM 797 C C . ALA A 1 105 ? -2.720 -17.455 -0.534 1.00 97.19 105 ALA A C 1
ATOM 799 O O . ALA A 1 105 ? -3.494 -17.651 0.396 1.00 97.19 105 ALA A O 1
ATOM 800 N N . GLN A 1 106 ? -2.086 -16.294 -0.697 1.00 97.50 106 GLN A N 1
ATOM 801 C CA . GLN A 1 106 ? -2.286 -15.148 0.186 1.00 97.50 106 GLN A CA 1
ATOM 802 C C . GLN A 1 106 ? -3.711 -14.578 0.121 1.00 97.50 106 GLN A C 1
ATOM 804 O O . GLN A 1 106 ? -4.273 -14.206 1.147 1.00 97.50 106 GLN A O 1
ATOM 809 N N . VAL A 1 107 ? -4.335 -14.543 -1.061 1.00 96.94 107 VAL A N 1
ATOM 810 C CA . VAL A 1 107 ? -5.753 -14.153 -1.177 1.00 96.94 107 VAL A CA 1
ATOM 811 C C . VAL A 1 107 ? -6.649 -15.100 -0.375 1.00 96.94 107 VAL A C 1
ATOM 813 O O . VAL A 1 107 ? -7.539 -14.627 0.329 1.00 96.94 107 VAL A O 1
ATOM 816 N N . GLN A 1 108 ? -6.398 -16.411 -0.430 1.00 98.25 108 GLN A N 1
ATOM 817 C CA . GLN A 1 108 ? -7.150 -17.382 0.367 1.00 98.25 108 GLN A CA 1
ATOM 818 C C . GLN A 1 108 ? -6.929 -17.171 1.871 1.00 98.25 108 GLN A C 1
ATOM 820 O O . GLN A 1 108 ? -7.896 -17.137 2.619 1.00 98.25 108 GLN A O 1
ATOM 825 N N . GLN A 1 109 ? -5.686 -16.930 2.304 1.00 98.31 109 GLN A N 1
ATOM 826 C CA . GLN A 1 109 ? -5.382 -16.616 3.706 1.00 98.31 109 GLN A CA 1
ATOM 827 C C . GLN A 1 109 ? -6.163 -15.398 4.213 1.00 98.31 109 GLN A C 1
ATOM 829 O O . GLN A 1 109 ? -6.680 -15.426 5.325 1.00 98.31 109 GLN A O 1
ATOM 834 N N . LEU A 1 110 ? -6.276 -14.344 3.399 1.00 97.94 110 LEU A N 1
ATOM 835 C CA . LEU A 1 110 ? -7.096 -13.179 3.737 1.00 97.94 110 LEU A CA 1
ATOM 836 C C . LEU A 1 110 ? -8.581 -13.534 3.826 1.00 97.94 110 LEU A C 1
ATOM 838 O O . LEU A 1 110 ? -9.249 -13.088 4.753 1.00 97.94 110 LEU A O 1
ATOM 842 N N . ALA A 1 111 ? -9.100 -14.322 2.882 1.00 96.75 111 ALA A N 1
ATOM 843 C CA . ALA A 1 111 ? -10.498 -14.744 2.903 1.00 96.75 111 ALA A CA 1
ATOM 844 C C . ALA A 1 111 ? -10.831 -15.530 4.180 1.00 96.75 111 ALA A C 1
ATOM 846 O O . ALA A 1 111 ? -11.852 -15.258 4.810 1.00 96.75 111 ALA A O 1
ATOM 847 N N . ASP A 1 112 ? -9.939 -16.436 4.585 1.00 97.81 112 ASP A N 1
ATOM 848 C CA . ASP A 1 112 ? -10.096 -17.244 5.793 1.00 97.81 112 ASP A CA 1
ATOM 849 C C . ASP A 1 112 ? -9.978 -16.381 7.061 1.00 97.81 112 ASP A C 1
ATOM 851 O O . ASP A 1 112 ? -10.817 -16.470 7.955 1.00 97.81 112 ASP A O 1
ATOM 855 N N . ALA A 1 113 ? -8.972 -15.501 7.137 1.00 97.12 113 ALA A N 1
ATOM 856 C CA . ALA A 1 113 ? -8.723 -14.669 8.317 1.00 97.12 113 ALA A CA 1
ATOM 857 C C . ALA A 1 113 ? -9.819 -13.620 8.559 1.00 97.12 113 ALA A C 1
ATOM 859 O O . ALA A 1 113 ? -10.141 -13.317 9.705 1.00 97.12 113 ALA A O 1
ATOM 860 N N . PHE A 1 114 ? -10.401 -13.071 7.492 1.00 96.44 114 PHE A N 1
ATOM 861 C CA . PHE A 1 114 ? -11.476 -12.079 7.583 1.00 96.44 114 PHE A CA 1
ATOM 862 C C . PHE A 1 114 ? -12.873 -12.712 7.590 1.00 96.44 114 PHE A C 1
ATOM 864 O O . PHE A 1 114 ? -13.876 -11.992 7.621 1.00 96.44 114 PHE A O 1
ATOM 871 N N . GLN A 1 115 ? -12.981 -14.044 7.596 1.00 95.31 115 GLN A N 1
ATOM 872 C CA . GLN A 1 115 ? -14.268 -14.714 7.720 1.00 95.31 115 GLN A CA 1
ATOM 873 C C . GLN A 1 115 ? -14.906 -14.377 9.078 1.00 95.31 115 GLN A C 1
ATOM 875 O O . GLN A 1 115 ? -14.413 -14.759 10.133 1.00 95.31 115 GLN A O 1
ATOM 880 N N . GLY A 1 116 ? -16.033 -13.662 9.051 1.00 88.81 116 GLY A N 1
ATOM 881 C CA . GLY A 1 116 ? -16.721 -13.207 10.265 1.00 88.81 116 GLY A CA 1
ATOM 882 C C . GLY A 1 116 ? -16.160 -11.916 10.873 1.00 88.81 116 GLY A C 1
ATOM 883 O O . GLY A 1 116 ? -16.707 -11.442 11.866 1.00 88.81 116 GLY A O 1
ATOM 884 N N . HIS A 1 117 ? -15.132 -11.307 10.271 1.00 92.94 117 HIS A N 1
ATOM 885 C CA . HIS A 1 117 ? -14.669 -9.976 10.652 1.00 92.94 117 HIS A CA 1
ATOM 886 C C . HIS A 1 117 ? -15.704 -8.926 10.221 1.00 92.94 117 HIS A C 1
ATOM 888 O O . HIS A 1 117 ? -16.055 -8.829 9.045 1.00 92.94 117 HIS A O 1
ATOM 894 N N . SER A 1 118 ? -16.213 -8.145 11.175 1.00 92.75 118 SER A N 1
ATOM 895 C CA . SER A 1 118 ? -17.298 -7.183 10.938 1.00 92.75 118 SER A CA 1
ATOM 896 C C . SER A 1 118 ? -16.848 -5.725 10.921 1.00 92.75 118 SER A C 1
ATOM 898 O O . SER A 1 118 ? -17.637 -4.855 10.548 1.00 92.75 118 SER A O 1
ATOM 900 N N . ALA A 1 119 ? -15.624 -5.433 11.365 1.00 95.62 119 ALA A N 1
ATOM 901 C CA . ALA A 1 119 ? -15.159 -4.059 11.439 1.00 95.62 119 ALA A CA 1
ATOM 902 C C . ALA A 1 119 ? -14.845 -3.496 10.040 1.00 95.62 119 ALA A C 1
ATOM 904 O O . ALA A 1 119 ? -14.499 -4.243 9.116 1.00 95.62 119 ALA A O 1
ATOM 905 N N . PRO A 1 120 ? -14.977 -2.170 9.851 1.00 95.56 120 PRO A N 1
ATOM 906 C CA . PRO A 1 120 ? -14.670 -1.535 8.579 1.00 95.56 120 PRO A CA 1
ATOM 907 C C . PRO A 1 120 ? -13.235 -1.825 8.130 1.00 95.56 120 PRO A C 1
ATOM 909 O O . PRO A 1 120 ? -12.277 -1.508 8.830 1.00 95.56 120 PRO A O 1
ATOM 912 N N . THR A 1 121 ? -13.090 -2.385 6.930 1.00 95.94 121 THR A N 1
ATOM 913 C CA . THR A 1 121 ? -11.791 -2.586 6.280 1.00 95.94 121 THR A CA 1
ATOM 914 C C . THR A 1 121 ? -11.753 -1.824 4.962 1.00 95.94 121 THR A C 1
ATOM 916 O O . THR A 1 121 ? -12.624 -1.986 4.106 1.00 95.94 121 THR A O 1
ATOM 919 N N . VAL A 1 122 ? -10.727 -0.997 4.785 1.00 94.31 122 VAL A N 1
ATOM 920 C CA . VAL A 1 122 ? -10.485 -0.205 3.581 1.00 94.31 122 VAL A CA 1
ATOM 921 C C . VAL A 1 122 ? -9.156 -0.618 2.973 1.00 94.31 122 VAL A C 1
ATOM 923 O O . VAL A 1 122 ? -8.120 -0.598 3.632 1.00 94.31 122 VAL A O 1
ATOM 926 N N . VAL A 1 123 ? -9.171 -0.935 1.681 1.00 95.44 123 VAL A N 1
ATOM 927 C CA . VAL A 1 123 ? -7.945 -1.070 0.891 1.00 95.44 123 VAL A CA 1
ATOM 928 C C . VAL A 1 123 ? -7.629 0.275 0.238 1.00 95.44 123 VAL A C 1
ATOM 930 O O . VAL A 1 123 ? -8.510 0.900 -0.355 1.00 95.44 123 VAL A O 1
ATOM 933 N N . SER A 1 124 ? -6.374 0.722 0.330 1.00 93.81 124 SER A N 1
ATOM 934 C CA . SER A 1 124 ? -5.888 2.011 -0.183 1.00 93.81 124 SER A CA 1
ATOM 935 C C . SER A 1 124 ? -5.908 2.072 -1.717 1.00 93.81 124 SER A C 1
ATOM 937 O O . SER A 1 124 ? -4.889 1.917 -2.397 1.00 93.81 124 SER A O 1
ATOM 939 N N . PHE A 1 125 ? -7.085 2.333 -2.283 1.00 94.38 125 PHE A N 1
ATOM 940 C CA . PHE A 1 125 ? -7.290 2.609 -3.703 1.00 94.38 125 PHE A CA 1
ATOM 941 C C . PHE A 1 125 ? -7.634 4.089 -3.928 1.00 94.38 125 PHE A C 1
ATOM 943 O O . PHE A 1 125 ? -8.789 4.445 -4.165 1.00 94.38 125 PHE A O 1
ATOM 950 N N . PRO A 1 126 ? -6.632 4.990 -3.892 1.00 90.69 126 PRO A N 1
ATOM 951 C CA . PRO A 1 126 ? -6.863 6.435 -3.907 1.00 90.69 126 PRO A CA 1
ATOM 952 C C . PRO A 1 126 ? -7.520 6.947 -5.195 1.00 90.69 126 PRO A C 1
ATOM 954 O O . PRO A 1 126 ? -8.146 8.001 -5.169 1.00 90.69 126 PRO A O 1
ATOM 957 N N . LEU A 1 127 ? -7.405 6.228 -6.320 1.00 92.50 127 LEU A N 1
ATOM 958 C CA . LEU A 1 127 ? -7.996 6.672 -7.587 1.00 92.50 127 LEU A CA 1
ATOM 959 C C . LEU A 1 127 ? -9.518 6.773 -7.511 1.00 92.50 127 LEU A C 1
ATOM 961 O O . LEU A 1 127 ? -10.071 7.694 -8.111 1.00 92.50 127 LEU A O 1
ATOM 965 N N . ARG A 1 128 ? -10.175 5.912 -6.717 1.00 93.44 128 ARG A N 1
ATOM 966 C CA . ARG A 1 128 ? -11.617 6.015 -6.458 1.00 93.44 128 ARG A CA 1
ATOM 967 C C . ARG A 1 128 ? -11.981 7.390 -5.916 1.00 93.44 128 ARG A C 1
ATOM 969 O O . ARG A 1 128 ? -12.998 7.927 -6.315 1.00 93.44 128 ARG A O 1
ATOM 976 N N . LEU A 1 129 ? -11.146 7.975 -5.060 1.00 90.81 129 LEU A N 1
ATOM 977 C CA . LEU A 1 129 ? -11.387 9.270 -4.417 1.00 90.81 129 LEU A CA 1
ATOM 978 C C . LEU A 1 129 ? -10.901 10.466 -5.248 1.00 90.81 129 LEU A C 1
ATOM 980 O O . LEU A 1 129 ? -11.054 11.609 -4.825 1.00 90.81 129 LEU A O 1
ATOM 984 N N . SER A 1 130 ? -10.305 10.236 -6.421 1.00 93.69 130 SER A N 1
ATOM 985 C CA . SER A 1 130 ? -9.873 11.345 -7.270 1.00 93.69 130 SER A CA 1
ATOM 986 C C . SER A 1 130 ? -11.090 12.127 -7.794 1.00 93.69 130 SER A C 1
ATOM 988 O O . SER A 1 130 ? -12.065 11.502 -8.221 1.00 93.69 130 SER A O 1
ATOM 990 N N . PRO A 1 131 ? -11.044 13.474 -7.838 1.00 95.50 131 PRO A N 1
ATOM 991 C CA . PRO A 1 131 ? -12.166 14.280 -8.327 1.00 95.50 131 PRO A CA 1
ATOM 992 C C . PRO A 1 131 ? -12.610 13.901 -9.743 1.00 95.50 131 PRO A C 1
ATOM 994 O O . PRO A 1 131 ? -13.798 13.899 -10.049 1.00 95.50 131 PRO A O 1
ATOM 997 N N . VAL A 1 132 ? -11.654 13.522 -10.599 1.00 95.69 132 VAL A N 1
ATOM 998 C CA . VAL A 1 132 ? -11.937 13.070 -11.965 1.00 95.69 132 VAL A CA 1
ATOM 999 C C . VAL A 1 132 ? -12.761 11.785 -11.951 1.00 95.69 132 VAL A C 1
ATOM 1001 O O . VAL A 1 132 ? -13.796 11.735 -12.610 1.00 95.69 132 VAL A O 1
ATOM 1004 N N . LEU A 1 133 ? -12.356 10.759 -11.192 1.00 95.94 133 LEU A N 1
ATOM 1005 C CA . LEU A 1 133 ? -13.121 9.510 -11.166 1.00 95.94 133 LEU A CA 1
ATOM 1006 C C . LEU A 1 133 ? -14.449 9.642 -10.430 1.00 95.94 133 LEU A C 1
ATOM 1008 O O . LEU A 1 133 ? -15.416 9.021 -10.857 1.00 95.94 133 LEU A O 1
ATOM 1012 N N . GLN A 1 134 ? -14.527 10.470 -9.388 1.00 97.62 134 GLN A N 1
ATOM 1013 C CA . GLN A 1 134 ? -15.803 10.803 -8.755 1.00 97.62 134 GLN A CA 1
ATOM 1014 C C . GLN A 1 134 ? -16.752 11.451 -9.767 1.00 97.62 134 GLN A C 1
ATOM 1016 O O . GLN A 1 134 ? -17.898 11.026 -9.888 1.00 97.62 134 GLN A O 1
ATOM 1021 N N . LYS A 1 135 ? -16.254 12.370 -10.605 1.00 97.75 135 LYS A N 1
ATOM 1022 C CA . LYS A 1 135 ? -17.082 12.973 -11.649 1.00 97.75 135 LYS A CA 1
ATOM 1023 C C . LYS A 1 135 ? -17.542 11.966 -12.701 1.00 97.75 135 LYS A C 1
ATOM 1025 O O . LYS A 1 135 ? -18.698 11.996 -13.110 1.00 97.75 135 LYS A O 1
ATOM 1030 N N . VAL A 1 136 ? -16.663 11.064 -13.137 1.00 96.44 136 VAL A N 1
ATOM 1031 C CA . VAL A 1 136 ? -17.043 9.993 -14.074 1.00 96.44 136 VAL A CA 1
ATOM 1032 C C . VAL A 1 136 ? -18.095 9.076 -13.444 1.00 96.44 136 VAL A C 1
ATOM 1034 O O . VAL A 1 136 ? -19.081 8.757 -14.100 1.00 96.44 136 VAL A O 1
ATOM 1037 N N . LYS A 1 137 ? -17.932 8.709 -12.167 1.00 97.12 137 LYS A N 1
ATOM 1038 C CA . LYS A 1 137 ? -18.893 7.893 -11.413 1.00 97.12 137 LYS A CA 1
ATOM 1039 C C . LYS A 1 137 ? -20.270 8.558 -11.351 1.00 97.12 137 LYS A C 1
ATOM 1041 O O . LYS A 1 137 ? -21.250 7.906 -11.678 1.00 97.12 137 LYS A O 1
ATOM 1046 N N . GLU A 1 138 ? -20.342 9.851 -11.025 1.00 97.44 138 GLU A N 1
ATOM 1047 C CA . GLU A 1 138 ? -21.599 10.621 -11.038 1.00 97.44 138 GLU A CA 1
ATOM 1048 C C . GLU A 1 138 ? -22.294 10.563 -12.406 1.00 97.44 138 GLU A C 1
ATOM 1050 O O . GLU A 1 138 ? -23.504 10.360 -12.491 1.00 97.44 138 GLU A O 1
ATOM 1055 N N . ILE A 1 139 ? -21.530 10.740 -13.490 1.00 97.00 139 ILE A N 1
ATOM 1056 C CA . ILE A 1 139 ? -22.053 10.715 -14.861 1.00 97.00 139 ILE A CA 1
ATOM 1057 C C . ILE A 1 139 ? -22.626 9.333 -15.192 1.00 97.00 139 ILE A C 1
ATOM 1059 O O . ILE A 1 139 ? -23.742 9.258 -15.707 1.00 97.00 139 ILE A O 1
ATOM 1063 N N . VAL A 1 140 ? -21.888 8.264 -14.882 1.00 96.44 140 VAL A N 1
ATOM 1064 C CA . VAL A 1 140 ? -22.319 6.878 -15.117 1.00 96.44 140 VAL A CA 1
ATOM 1065 C C . VAL A 1 140 ? -23.563 6.551 -14.286 1.00 96.44 140 VAL A C 1
ATOM 1067 O O . VAL A 1 140 ? -24.565 6.110 -14.842 1.00 96.44 140 VAL A O 1
ATOM 1070 N N . ASP A 1 141 ? -23.542 6.844 -12.985 1.00 96.44 141 ASP A N 1
ATOM 1071 C CA . ASP A 1 141 ? -24.635 6.525 -12.059 1.00 96.44 141 ASP A CA 1
ATOM 1072 C C . ASP A 1 141 ? -25.915 7.320 -12.352 1.00 96.44 141 ASP A C 1
ATOM 1074 O O . ASP A 1 141 ? -27.016 6.833 -12.103 1.00 96.44 141 ASP A O 1
ATOM 1078 N N . SER A 1 142 ? -25.795 8.530 -12.911 1.00 97.44 142 SER A N 1
ATOM 1079 C CA . SER A 1 142 ? -26.957 9.340 -13.306 1.00 97.44 142 SER A CA 1
ATOM 1080 C C . SER A 1 142 ? -27.746 8.759 -14.486 1.00 97.44 142 SER A C 1
ATOM 1082 O O . SER A 1 142 ? -28.866 9.195 -14.746 1.00 97.44 142 SER A O 1
ATOM 1084 N N . GLY A 1 143 ? -27.160 7.823 -15.242 1.00 96.31 143 GLY A N 1
ATOM 1085 C CA . GLY A 1 143 ? -27.763 7.254 -16.447 1.00 96.31 143 GLY A CA 1
ATOM 1086 C C . GLY A 1 143 ? -27.809 8.199 -17.656 1.00 96.31 143 GLY A C 1
ATOM 1087 O O . GLY A 1 143 ? -28.345 7.819 -18.695 1.00 96.31 143 GLY A O 1
ATOM 1088 N N . GLN A 1 144 ? -27.233 9.406 -17.580 1.00 97.06 144 GLN A N 1
ATOM 1089 C CA . GLN A 1 144 ? -27.329 10.404 -18.659 1.00 97.06 144 GLN A CA 1
ATOM 1090 C C . GLN A 1 144 ? -26.637 9.993 -19.972 1.00 97.06 144 GLN A C 1
ATOM 1092 O O . GLN A 1 144 ? -26.930 10.562 -21.021 1.00 97.06 144 GLN A O 1
ATOM 1097 N N . ILE A 1 145 ? -25.721 9.018 -19.920 1.00 96.25 145 ILE A N 1
ATOM 1098 C CA . ILE A 1 145 ? -25.043 8.442 -21.095 1.00 96.25 145 ILE A CA 1
ATOM 1099 C C . ILE A 1 145 ? -25.633 7.088 -21.526 1.00 96.25 145 ILE A C 1
ATOM 1101 O O . ILE A 1 145 ? -25.103 6.457 -22.437 1.00 96.25 145 ILE A O 1
ATOM 1105 N N . GLY A 1 146 ? -26.719 6.637 -20.887 1.00 96.62 146 GLY A N 1
ATOM 1106 C CA . GLY A 1 146 ? -27.286 5.305 -21.091 1.00 96.62 146 GLY A CA 1
ATOM 1107 C C . GLY A 1 146 ? -26.409 4.185 -20.520 1.00 96.62 146 GLY A C 1
ATOM 1108 O O . GLY A 1 146 ? -25.646 4.389 -19.575 1.00 96.62 146 GLY A O 1
ATOM 1109 N N . THR A 1 147 ? -26.536 2.986 -21.088 1.00 94.94 147 THR A N 1
ATOM 1110 C CA . THR A 1 147 ? -25.734 1.817 -20.703 1.00 94.94 147 THR A CA 1
ATOM 1111 C C . THR A 1 147 ? -24.303 1.961 -21.214 1.00 94.94 147 THR A C 1
ATOM 1113 O O . THR A 1 147 ? -24.074 2.245 -22.389 1.00 94.94 147 THR A O 1
ATOM 1116 N N . VAL A 1 148 ? -23.322 1.728 -20.341 1.00 95.69 148 VAL A N 1
ATOM 1117 C CA . VAL A 1 148 ? -21.912 1.673 -20.746 1.00 95.69 148 VAL A CA 1
ATOM 1118 C C . VAL A 1 148 ? -21.647 0.352 -21.471 1.00 95.69 148 VAL A C 1
ATOM 1120 O O . VAL A 1 148 ? -21.507 -0.689 -20.838 1.00 95.69 148 VAL A O 1
ATOM 1123 N N . GLU A 1 149 ? -21.556 0.406 -22.799 1.00 95.38 149 GLU A N 1
ATOM 1124 C CA . GLU A 1 149 ? -21.277 -0.769 -23.645 1.00 95.38 149 GLU A CA 1
ATOM 1125 C C . GLU A 1 149 ? -19.776 -1.096 -23.743 1.00 95.38 149 GLU A C 1
ATOM 1127 O O . GLU A 1 149 ? -19.381 -2.246 -23.935 1.00 95.38 149 GLU A O 1
ATOM 1132 N N . ASN A 1 150 ? -18.906 -0.086 -23.631 1.00 95.19 150 ASN A N 1
ATOM 1133 C CA . ASN A 1 150 ? -17.461 -0.267 -23.729 1.00 95.19 150 ASN A CA 1
ATOM 1134 C C . ASN A 1 150 ? -16.696 0.737 -22.861 1.00 95.19 150 ASN A C 1
ATOM 1136 O O . ASN A 1 150 ? -17.027 1.920 -22.819 1.00 95.19 150 ASN A O 1
ATOM 1140 N N . LEU A 1 151 ? -15.637 0.255 -22.208 1.00 93.75 151 LEU A N 1
ATOM 1141 C CA . LEU A 1 151 ? -14.688 1.070 -21.462 1.00 93.75 151 LEU A CA 1
ATOM 1142 C C . LEU A 1 151 ? -13.276 0.756 -21.954 1.00 93.75 151 LEU A C 1
ATOM 1144 O O . LEU A 1 151 ? -12.858 -0.402 -21.974 1.00 93.75 151 LEU A O 1
ATOM 1148 N N . VAL A 1 152 ? -12.528 1.803 -22.297 1.00 94.62 152 VAL A N 1
ATOM 1149 C CA . VAL A 1 152 ? -11.100 1.719 -22.612 1.00 94.62 152 VAL A CA 1
ATOM 1150 C C . VAL A 1 152 ? -10.335 2.532 -21.580 1.00 94.62 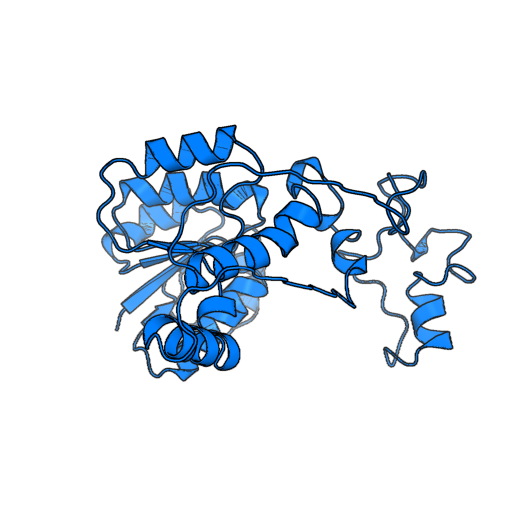152 VAL A C 1
ATOM 1152 O O . VAL A 1 152 ? -10.557 3.732 -21.431 1.00 94.62 152 VAL A O 1
ATOM 1155 N N . ALA A 1 153 ? -9.428 1.869 -20.872 1.00 91.44 153 ALA A N 1
ATOM 1156 C CA . ALA A 1 153 ? -8.536 2.484 -19.903 1.00 91.44 153 ALA A CA 1
ATOM 1157 C C . ALA A 1 153 ? -7.095 2.411 -20.410 1.00 91.44 153 ALA A C 1
ATOM 1159 O O . ALA A 1 153 ? -6.659 1.380 -20.923 1.00 91.44 153 ALA A O 1
ATOM 1160 N N . TRP A 1 154 ? -6.350 3.504 -20.246 1.00 90.56 154 TRP A N 1
ATOM 1161 C CA . TRP A 1 154 ? -4.942 3.568 -20.613 1.00 90.56 154 TRP A CA 1
ATOM 1162 C C . TRP A 1 154 ? -4.122 4.180 -19.481 1.00 90.56 154 TRP A C 1
ATOM 1164 O O . TRP A 1 154 ? -4.389 5.298 -19.042 1.00 90.56 154 TRP A O 1
ATOM 1174 N N . CYS A 1 155 ? -3.089 3.464 -19.038 1.00 87.31 155 CYS A N 1
ATOM 1175 C CA . CYS A 1 155 ? -2.217 3.886 -17.949 1.00 87.31 155 CYS A CA 1
ATOM 1176 C C . CYS A 1 155 ? -0.767 3.969 -18.437 1.00 87.31 155 CYS A C 1
ATOM 1178 O O . CYS A 1 155 ? -0.129 2.957 -18.723 1.00 87.31 155 CYS A O 1
ATOM 1180 N N . ASN A 1 156 ? -0.238 5.192 -18.515 1.00 86.12 156 ASN A N 1
ATOM 1181 C CA . ASN A 1 156 ? 1.175 5.445 -18.790 1.00 86.12 156 ASN A CA 1
ATOM 1182 C C . ASN A 1 156 ? 1.895 5.773 -17.484 1.00 86.12 156 ASN A C 1
ATOM 1184 O O . ASN A 1 156 ? 1.551 6.741 -16.807 1.00 86.12 156 ASN A O 1
ATOM 1188 N N . VAL A 1 157 ? 2.924 4.997 -17.143 1.00 81.31 157 VAL A N 1
ATOM 1189 C CA . VAL A 1 157 ? 3.716 5.198 -15.922 1.00 81.31 157 VAL A CA 1
ATOM 1190 C C . VAL A 1 157 ? 5.103 5.725 -16.307 1.00 81.31 157 VAL A C 1
ATOM 1192 O O . VAL A 1 157 ? 6.005 4.922 -16.549 1.00 81.31 157 VAL A 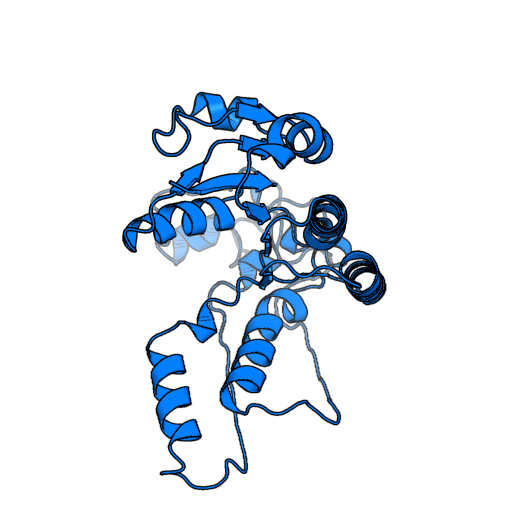O 1
ATOM 1195 N N . PRO A 1 158 ? 5.318 7.057 -16.347 1.00 77.31 158 PRO A N 1
ATOM 1196 C CA . PRO A 1 158 ? 6.581 7.642 -16.819 1.00 77.31 158 PRO A CA 1
ATOM 1197 C C . PRO A 1 158 ? 7.770 7.346 -15.890 1.00 77.31 158 PRO A C 1
ATOM 1199 O O . PRO A 1 158 ? 8.921 7.490 -16.275 1.00 77.31 158 PRO A O 1
ATOM 1202 N N . TYR A 1 159 ? 7.502 6.879 -14.670 1.00 77.81 159 TYR A N 1
ATOM 1203 C CA . TYR A 1 159 ? 8.495 6.484 -13.669 1.00 77.81 159 TYR A CA 1
ATOM 1204 C C . TYR A 1 159 ? 8.600 4.954 -13.504 1.00 77.81 159 TYR A C 1
ATOM 1206 O O . TYR A 1 159 ? 8.960 4.460 -12.433 1.00 77.81 159 TYR A O 1
ATOM 1214 N N . GLY A 1 160 ? 8.273 4.184 -14.551 1.00 77.00 160 GLY A N 1
ATOM 1215 C CA . GLY A 1 160 ? 8.258 2.715 -14.530 1.00 77.00 160 GLY A CA 1
ATOM 1216 C C . GLY A 1 160 ? 9.566 2.076 -14.047 1.00 77.00 160 GLY A C 1
ATOM 1217 O O . GLY A 1 160 ? 9.526 1.061 -13.354 1.00 77.00 160 GLY A O 1
ATOM 1218 N N . SER A 1 161 ? 10.710 2.718 -14.310 1.00 80.19 161 SER A N 1
ATOM 1219 C CA . SER A 1 161 ? 12.037 2.292 -13.836 1.00 80.19 161 SER A CA 1
ATOM 1220 C C . SER A 1 161 ? 12.103 2.037 -12.324 1.00 80.19 161 SER A C 1
ATOM 1222 O O . SER A 1 161 ? 12.834 1.152 -11.891 1.00 80.19 161 SER A O 1
ATOM 1224 N N . GLY A 1 162 ? 11.309 2.737 -11.502 1.00 80.69 162 GLY A N 1
ATOM 1225 C CA . GLY A 1 162 ? 11.257 2.508 -10.053 1.00 80.69 162 GLY A CA 1
ATOM 1226 C C . GLY A 1 162 ? 10.802 1.099 -9.648 1.00 80.69 162 GLY A C 1
ATOM 1227 O O . GLY A 1 162 ? 11.198 0.620 -8.588 1.00 80.69 162 GLY A O 1
ATOM 1228 N N . TYR A 1 163 ? 10.033 0.415 -10.501 1.00 83.88 163 TYR A N 1
ATOM 1229 C CA . TYR A 1 163 ? 9.587 -0.966 -10.277 1.00 83.88 163 TYR A CA 1
ATOM 1230 C C . TYR A 1 163 ? 10.642 -2.011 -10.642 1.00 83.88 163 TYR A C 1
ATOM 1232 O O . TYR A 1 163 ? 10.515 -3.168 -10.266 1.00 83.88 163 TYR A O 1
ATOM 1240 N N . PHE A 1 164 ? 11.708 -1.590 -11.318 1.00 85.81 164 PHE A N 1
ATOM 1241 C CA . PHE A 1 164 ? 12.859 -2.419 -11.668 1.00 85.81 164 PHE A CA 1
ATOM 1242 C C . PHE A 1 164 ? 14.093 -2.039 -10.835 1.00 85.81 164 PHE A C 1
ATOM 1244 O O . PHE A 1 164 ? 15.217 -2.402 -11.167 1.00 85.81 164 PHE A O 1
ATOM 1251 N N . ARG A 1 165 ? 13.889 -1.312 -9.727 1.00 83.44 165 ARG A N 1
ATOM 1252 C CA . ARG A 1 165 ? 14.930 -0.907 -8.773 1.00 83.44 165 ARG A CA 1
ATOM 1253 C C . ARG A 1 165 ? 14.600 -1.370 -7.357 1.00 83.44 165 ARG A C 1
ATOM 1255 O O . ARG A 1 165 ? 13.448 -1.635 -7.006 1.00 83.44 165 ARG A O 1
ATOM 1262 N N . GLY A 1 166 ? 15.626 -1.395 -6.508 1.00 83.88 166 GLY A N 1
ATOM 1263 C CA . GLY A 1 166 ? 15.473 -1.664 -5.077 1.00 83.88 166 GLY A CA 1
ATOM 1264 C C . GLY A 1 166 ? 14.891 -3.049 -4.809 1.00 83.88 166 GLY A C 1
ATOM 1265 O O . GLY A 1 166 ? 15.341 -4.027 -5.384 1.00 83.88 166 GLY A O 1
ATOM 1266 N N . TRP A 1 167 ? 13.890 -3.132 -3.937 1.00 83.81 167 TRP A N 1
ATOM 1267 C CA . TRP A 1 167 ? 13.189 -4.387 -3.651 1.00 83.81 167 TRP A CA 1
ATOM 1268 C C . TRP A 1 167 ? 12.068 -4.696 -4.662 1.00 83.81 167 TRP A C 1
ATOM 1270 O O . TRP A 1 167 ? 11.673 -5.849 -4.783 1.00 83.81 167 TRP A O 1
ATOM 1280 N N . HIS A 1 168 ? 11.568 -3.698 -5.406 1.00 85.25 168 HIS A N 1
ATOM 1281 C CA . HIS A 1 168 ? 10.430 -3.871 -6.324 1.00 85.25 168 HIS A CA 1
ATOM 1282 C C . HIS A 1 168 ? 10.749 -4.784 -7.512 1.00 85.25 168 HIS A C 1
ATOM 1284 O O . HIS A 1 168 ? 9.855 -5.450 -8.023 1.00 85.25 168 HIS A O 1
ATOM 1290 N N . ARG A 1 169 ? 12.020 -4.846 -7.922 1.00 84.75 169 ARG A N 1
ATOM 1291 C CA . ARG A 1 169 ? 12.486 -5.728 -9.004 1.00 84.75 169 ARG A CA 1
ATOM 1292 C C . ARG A 1 169 ? 12.357 -7.216 -8.689 1.00 84.75 169 ARG A C 1
ATOM 1294 O O . ARG A 1 169 ? 12.372 -8.021 -9.610 1.00 84.75 169 ARG A O 1
ATOM 1301 N N . ASN A 1 170 ? 12.306 -7.592 -7.409 1.00 86.50 170 ASN A N 1
ATOM 1302 C CA . ASN A 1 170 ? 12.212 -8.992 -7.034 1.00 86.50 170 ASN A CA 1
ATOM 1303 C C . ASN A 1 170 ? 10.768 -9.442 -7.263 1.00 86.50 170 ASN A C 1
ATOM 1305 O O . ASN A 1 170 ? 9.877 -9.118 -6.474 1.00 86.50 170 ASN A O 1
ATOM 1309 N N . PHE A 1 171 ? 10.550 -10.162 -8.362 1.00 86.75 171 PHE A N 1
ATOM 1310 C CA . PHE A 1 171 ? 9.228 -10.620 -8.765 1.00 86.75 171 PHE A CA 1
ATOM 1311 C C . PHE A 1 171 ? 8.562 -11.465 -7.673 1.00 86.75 171 PHE A C 1
ATOM 1313 O O . PHE A 1 171 ? 7.403 -11.215 -7.351 1.00 86.75 171 PHE A O 1
ATOM 1320 N N . ASP A 1 172 ? 9.309 -12.356 -7.020 1.00 87.94 172 ASP A N 1
ATOM 1321 C CA . ASP A 1 172 ? 8.793 -13.238 -5.965 1.00 87.94 172 ASP A CA 1
ATOM 1322 C C . ASP A 1 172 ? 8.330 -12.466 -4.719 1.00 87.94 172 ASP A C 1
ATOM 1324 O O . ASP A 1 172 ? 7.494 -12.940 -3.955 1.00 87.94 172 ASP A O 1
ATOM 1328 N N . GLN A 1 173 ? 8.843 -11.248 -4.518 1.00 88.50 173 GLN A N 1
ATOM 1329 C CA . GLN A 1 173 ? 8.476 -10.369 -3.403 1.00 88.50 173 GLN A CA 1
ATOM 1330 C C . GLN A 1 173 ? 7.472 -9.271 -3.781 1.00 88.50 173 GLN A C 1
ATOM 1332 O O . GLN A 1 173 ? 6.969 -8.560 -2.907 1.00 88.50 173 GLN A O 1
ATOM 1337 N N . ASN A 1 174 ? 7.206 -9.063 -5.070 1.00 88.62 174 ASN A N 1
ATOM 1338 C CA . ASN A 1 174 ? 6.467 -7.895 -5.544 1.00 88.62 174 ASN A CA 1
ATOM 1339 C C . ASN A 1 174 ? 5.289 -8.236 -6.472 1.00 88.62 174 ASN A C 1
ATOM 1341 O O . ASN A 1 174 ? 4.340 -7.456 -6.541 1.00 88.62 174 ASN A O 1
ATOM 1345 N N . GLY A 1 175 ? 5.329 -9.368 -7.178 1.00 88.88 175 GLY A N 1
ATOM 1346 C CA . GLY A 1 175 ? 4.355 -9.756 -8.207 1.00 88.88 175 GLY A CA 1
ATOM 1347 C C . GLY A 1 175 ? 4.460 -8.953 -9.512 1.00 88.88 175 GLY A C 1
ATOM 1348 O O . GLY A 1 175 ? 3.595 -9.050 -10.383 1.00 88.88 175 GLY A O 1
ATOM 1349 N N . GLY A 1 176 ? 5.518 -8.148 -9.652 1.00 88.50 176 GLY A N 1
ATOM 1350 C CA . GLY A 1 176 ? 5.830 -7.375 -10.849 1.00 88.50 176 GLY A CA 1
ATOM 1351 C C . GLY A 1 176 ? 4.927 -6.162 -11.096 1.00 88.50 176 GLY A C 1
ATOM 1352 O O . GLY A 1 176 ? 3.930 -5.910 -10.416 1.00 88.50 176 GLY A O 1
ATOM 1353 N N . LEU A 1 177 ? 5.282 -5.392 -12.130 1.00 86.75 177 LEU A N 1
ATOM 1354 C CA . LEU A 1 177 ? 4.613 -4.130 -12.463 1.00 86.75 177 LEU A CA 1
ATOM 1355 C C . LEU A 1 177 ? 3.114 -4.306 -12.743 1.00 86.75 177 LEU A C 1
ATOM 1357 O O . LEU A 1 177 ? 2.327 -3.432 -12.380 1.00 86.75 177 LEU A O 1
ATOM 1361 N N . PHE A 1 178 ? 2.724 -5.426 -13.360 1.00 87.94 178 PHE A N 1
ATOM 1362 C CA . PHE A 1 178 ? 1.326 -5.703 -13.680 1.00 87.94 178 PHE A CA 1
ATOM 1363 C C . PHE A 1 178 ? 0.474 -5.727 -12.408 1.00 87.94 178 PHE A C 1
ATOM 1365 O O . PHE A 1 178 ? -0.469 -4.952 -12.306 1.00 87.94 178 PHE A O 1
ATOM 1372 N N . LEU A 1 179 ? 0.858 -6.497 -11.385 1.00 91.88 179 LEU A N 1
ATOM 1373 C CA . LEU A 1 179 ? 0.147 -6.485 -10.107 1.00 91.88 179 LEU A CA 1
ATOM 1374 C C . LEU A 1 179 ? 0.206 -5.103 -9.443 1.00 91.88 179 LEU A C 1
ATOM 1376 O O . LEU A 1 179 ? -0.811 -4.573 -9.004 1.00 91.88 179 LEU A O 1
ATOM 1380 N N . GLN A 1 180 ? 1.390 -4.492 -9.388 1.00 89.25 180 GLN A N 1
ATOM 1381 C CA . GLN A 1 180 ? 1.589 -3.240 -8.658 1.00 89.25 180 GLN A CA 1
ATOM 1382 C C . GLN A 1 180 ? 0.815 -2.048 -9.225 1.00 89.25 180 GLN A C 1
ATOM 1384 O O . GLN A 1 180 ? 0.449 -1.142 -8.464 1.00 89.25 180 GLN A O 1
ATOM 1389 N N . LYS A 1 181 ? 0.609 -2.009 -10.546 1.00 89.38 181 LYS A N 1
ATOM 1390 C CA . LYS A 1 181 ? -0.058 -0.899 -11.234 1.00 89.38 181 LYS A CA 1
ATOM 1391 C C . LYS A 1 181 ? -1.444 -1.249 -11.733 1.00 89.38 181 LYS A C 1
ATOM 1393 O O . LYS A 1 181 ? -2.367 -0.523 -11.375 1.00 89.38 181 LYS A O 1
ATOM 1398 N N . ALA A 1 182 ? -1.610 -2.364 -12.442 1.00 90.56 182 ALA A N 1
ATOM 1399 C CA . ALA A 1 182 ? -2.909 -2.733 -12.998 1.00 90.56 182 ALA A CA 1
ATOM 1400 C C . ALA A 1 182 ? -3.949 -3.008 -11.904 1.00 90.56 182 ALA A C 1
ATOM 1402 O O . ALA A 1 182 ? -5.137 -2.862 -12.160 1.00 90.56 182 ALA A O 1
ATOM 1403 N N . THR A 1 183 ? -3.541 -3.314 -10.661 1.00 92.88 183 THR A N 1
ATOM 1404 C CA . THR A 1 183 ? -4.494 -3.385 -9.541 1.00 92.88 183 THR A CA 1
ATOM 1405 C C . THR A 1 183 ? -5.270 -2.085 -9.340 1.00 92.88 183 THR A C 1
ATOM 1407 O O . THR A 1 183 ? -6.415 -2.156 -8.919 1.00 92.88 183 THR A O 1
ATOM 1410 N N . HIS A 1 184 ? -4.685 -0.916 -9.623 1.00 93.25 184 HIS A N 1
ATOM 1411 C CA . HIS A 1 184 ? -5.417 0.347 -9.568 1.00 93.25 184 HIS A CA 1
ATOM 1412 C C . HIS A 1 184 ? -6.418 0.455 -10.716 1.00 93.25 184 HIS A C 1
ATOM 1414 O O . HIS A 1 184 ? -7.540 0.896 -10.490 1.00 93.25 184 HIS A O 1
ATOM 1420 N N . ASP A 1 185 ? -6.012 0.045 -11.919 1.00 92.38 185 ASP A N 1
ATOM 1421 C CA . ASP A 1 185 ? -6.848 0.106 -13.116 1.00 92.38 185 ASP A CA 1
ATOM 1422 C C . ASP A 1 185 ? -8.063 -0.812 -13.003 1.00 92.38 185 ASP A C 1
ATOM 1424 O O . ASP A 1 185 ? -9.199 -0.371 -13.151 1.00 92.38 185 ASP A O 1
ATOM 1428 N N . LEU A 1 186 ? -7.836 -2.071 -12.636 1.00 92.56 186 LEU A N 1
ATOM 1429 C CA . LEU A 1 186 ? -8.908 -3.035 -12.407 1.00 92.56 186 LEU A CA 1
ATOM 1430 C C . LEU A 1 186 ? -9.836 -2.589 -11.272 1.00 92.56 186 LEU A C 1
ATOM 1432 O O . LEU A 1 186 ? -11.049 -2.762 -11.369 1.00 92.56 186 LEU A O 1
ATOM 1436 N N . ASP A 1 187 ? -9.283 -1.994 -10.214 1.00 94.88 187 ASP A N 1
ATOM 1437 C CA . ASP A 1 187 ? -10.070 -1.481 -9.099 1.00 94.88 187 ASP A CA 1
ATOM 1438 C C . ASP A 1 187 ? -11.043 -0.379 -9.535 1.00 94.88 187 ASP A C 1
ATOM 1440 O O . ASP A 1 187 ? -12.249 -0.504 -9.296 1.00 94.88 187 ASP A O 1
ATOM 1444 N N . TYR A 1 188 ? -10.558 0.677 -10.200 1.00 94.75 188 TYR A N 1
ATOM 1445 C CA . TYR A 1 188 ? -11.456 1.768 -10.561 1.00 94.75 188 TYR A CA 1
ATOM 1446 C C . TYR A 1 188 ? -12.394 1.412 -11.710 1.00 94.75 188 TYR A C 1
ATOM 1448 O O . TYR A 1 188 ? -13.505 1.928 -11.744 1.00 94.75 188 TYR A O 1
ATOM 1456 N N . VAL A 1 189 ? -11.996 0.535 -12.636 1.00 94.94 189 VAL A N 1
ATOM 1457 C CA . VAL A 1 189 ? -12.896 0.062 -13.698 1.00 94.94 189 VAL A CA 1
ATOM 1458 C C . VAL A 1 189 ? -14.086 -0.665 -13.078 1.00 94.94 189 VAL A C 1
ATOM 1460 O O . VAL A 1 189 ? -15.232 -0.342 -13.389 1.00 94.94 189 VAL A O 1
ATOM 1463 N N . ASN A 1 190 ? -13.834 -1.568 -12.127 1.00 94.56 190 ASN A N 1
ATOM 1464 C CA . ASN A 1 190 ? -14.903 -2.251 -11.401 1.00 94.56 190 ASN A CA 1
ATOM 1465 C C . ASN A 1 190 ? -15.744 -1.271 -10.569 1.00 94.56 190 ASN A C 1
ATOM 1467 O O . ASN A 1 190 ? -16.964 -1.403 -10.517 1.00 94.56 190 ASN A O 1
ATOM 1471 N N . TYR A 1 191 ? -15.113 -0.269 -9.945 1.00 95.44 191 TYR A N 1
ATOM 1472 C CA . TYR A 1 191 ? -15.818 0.782 -9.208 1.00 95.44 191 TYR A CA 1
ATOM 1473 C C . TYR A 1 191 ? -16.758 1.593 -10.108 1.00 95.44 191 TYR A C 1
ATOM 1475 O O . TYR A 1 191 ? -17.912 1.790 -9.742 1.00 95.44 191 TYR A O 1
ATOM 1483 N N . LEU A 1 192 ? -16.292 2.042 -11.278 1.00 95.88 192 LEU A N 1
ATOM 1484 C CA . LEU A 1 192 ? -17.084 2.846 -12.212 1.00 95.88 192 LEU A CA 1
ATOM 1485 C C . LEU A 1 192 ? -18.254 2.056 -12.801 1.00 95.88 192 LEU A C 1
ATOM 1487 O O . LEU A 1 192 ? -19.352 2.591 -12.895 1.00 95.88 192 LEU A O 1
ATOM 1491 N N . LEU A 1 193 ? -18.022 0.798 -13.183 1.00 94.12 193 LEU A N 1
ATOM 1492 C CA . LEU A 1 193 ? -19.038 -0.029 -13.836 1.00 94.12 193 LEU A CA 1
ATOM 1493 C C . LEU A 1 193 ? -20.013 -0.677 -12.846 1.00 94.12 193 LEU A C 1
ATOM 1495 O O . LEU A 1 193 ? -21.120 -1.036 -13.235 1.00 94.12 193 LEU A O 1
ATOM 1499 N N . GLY A 1 194 ? -19.610 -0.884 -11.588 1.00 93.19 194 GLY A N 1
ATOM 1500 C CA . GLY A 1 194 ? -20.416 -1.612 -10.602 1.00 93.19 194 GLY A CA 1
ATOM 1501 C C . GLY A 1 194 ? -20.655 -3.083 -10.971 1.00 93.19 194 GLY A C 1
ATOM 1502 O O . GLY A 1 194 ? -21.587 -3.707 -10.468 1.00 93.19 194 GLY A O 1
ATOM 1503 N N . GLN A 1 195 ? -19.830 -3.641 -11.860 1.00 91.12 195 GLN A N 1
ATOM 1504 C CA . GLN A 1 195 ? -19.971 -4.989 -12.408 1.00 91.12 195 GLN A CA 1
ATOM 1505 C C . GLN A 1 195 ? -18.789 -5.873 -12.014 1.00 91.12 195 GLN A C 1
ATOM 1507 O O . GLN A 1 195 ? -17.681 -5.396 -11.767 1.00 91.12 195 GLN A O 1
ATOM 1512 N N . LYS A 1 196 ? -19.028 -7.188 -11.966 1.00 91.69 196 LYS A N 1
ATOM 1513 C CA . LYS A 1 196 ? -17.979 -8.192 -11.762 1.00 91.69 196 LYS A CA 1
ATOM 1514 C C . LYS A 1 196 ? -17.563 -8.776 -13.114 1.00 91.69 196 LYS A C 1
ATOM 1516 O O . LYS A 1 196 ? -18.448 -9.148 -13.886 1.00 91.69 196 LYS A O 1
ATOM 1521 N N . PRO A 1 197 ? -16.257 -8.904 -13.401 1.00 93.06 197 PRO A N 1
ATOM 1522 C CA . PRO A 1 197 ? -15.804 -9.513 -14.645 1.00 93.06 197 PRO A CA 1
ATOM 1523 C C . PRO A 1 197 ? -16.213 -10.992 -14.699 1.00 93.06 197 PRO A C 1
ATOM 1525 O O . PRO A 1 197 ? -15.992 -11.735 -13.743 1.00 93.06 197 PRO A O 1
ATOM 1528 N N . ALA A 1 198 ? -16.792 -11.423 -15.823 1.00 95.75 198 ALA A N 1
ATOM 1529 C CA . ALA A 1 198 ? -17.152 -12.826 -16.058 1.00 95.75 198 ALA A CA 1
ATOM 1530 C C . ALA A 1 198 ? -15.957 -13.664 -16.543 1.00 95.75 198 ALA A C 1
ATOM 1532 O O . ALA A 1 198 ? -15.837 -14.842 -16.217 1.00 95.75 198 ALA A O 1
ATOM 1533 N N . TRP A 1 199 ? -15.068 -13.052 -17.323 1.00 95.94 199 TRP A N 1
ATOM 1534 C CA . TRP A 1 199 ? -13.836 -13.648 -17.824 1.00 95.94 199 TRP A CA 1
ATOM 153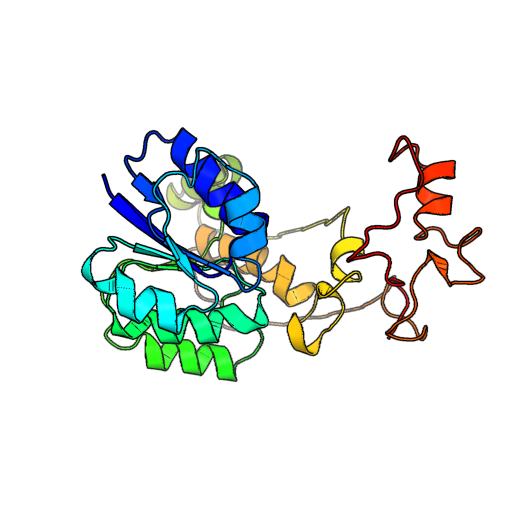5 C C . TRP A 1 199 ? -12.802 -12.548 -18.064 1.00 95.94 199 TRP A C 1
ATOM 1537 O O . TRP A 1 199 ? -13.145 -11.371 -18.189 1.00 95.94 199 TRP A O 1
ATOM 1547 N N . ILE A 1 200 ? -11.532 -12.937 -18.118 1.00 93.25 200 ILE A N 1
ATOM 1548 C CA . ILE A 1 200 ? -10.411 -12.041 -18.401 1.00 93.25 200 ILE A CA 1
ATOM 1549 C C . ILE A 1 200 ? -9.485 -12.691 -19.427 1.00 93.25 200 ILE A C 1
ATOM 1551 O O . ILE A 1 200 ? -9.330 -13.910 -19.455 1.00 93.25 200 ILE A O 1
ATOM 1555 N N . SER A 1 201 ? -8.850 -11.869 -20.255 1.00 95.19 201 SER A N 1
ATOM 1556 C CA . SER A 1 201 ? -7.727 -12.264 -21.101 1.00 95.19 201 SER A CA 1
ATOM 1557 C C . SER A 1 201 ? -6.636 -11.216 -20.951 1.00 95.19 201 SER A C 1
ATOM 1559 O O . SER A 1 201 ? -6.926 -10.020 -20.922 1.00 95.19 201 SER A O 1
ATOM 1561 N N . ALA A 1 202 ? -5.391 -11.659 -20.809 1.00 92.69 202 ALA A N 1
ATOM 1562 C CA . ALA A 1 202 ? -4.259 -10.781 -20.566 1.00 92.69 202 ALA A CA 1
ATOM 1563 C C . ALA A 1 202 ? -3.082 -11.171 -21.457 1.00 92.69 202 ALA A C 1
ATOM 1565 O O . ALA A 1 202 ? -2.737 -12.344 -21.589 1.00 92.69 202 ALA A O 1
ATOM 1566 N N . LEU A 1 203 ? -2.443 -10.156 -22.028 1.00 93.00 203 LEU A N 1
ATOM 1567 C CA . LEU A 1 203 ? -1.178 -10.268 -22.739 1.00 93.00 203 LEU A CA 1
ATOM 1568 C C . LEU A 1 203 ? -0.175 -9.376 -22.019 1.00 93.00 203 LEU A C 1
ATOM 1570 O O . LEU A 1 203 ? -0.465 -8.212 -21.739 1.00 93.00 203 LEU A O 1
ATOM 1574 N N . ASN A 1 204 ? 1.001 -9.915 -21.716 1.00 88.25 204 ASN A N 1
ATOM 1575 C CA . ASN A 1 204 ? 2.094 -9.149 -21.138 1.00 88.25 204 ASN A CA 1
ATOM 1576 C C . ASN A 1 204 ? 3.323 -9.220 -22.049 1.00 88.25 204 ASN A C 1
ATOM 1578 O O . ASN A 1 204 ? 3.525 -10.184 -22.787 1.00 88.25 204 ASN A O 1
ATOM 1582 N N . ALA A 1 205 ? 4.125 -8.161 -22.018 1.00 88.38 205 ALA A N 1
ATOM 1583 C CA . ALA A 1 205 ? 5.425 -8.137 -22.658 1.00 88.38 205 ALA A CA 1
ATOM 1584 C C . ALA A 1 205 ? 6.349 -7.199 -21.887 1.00 88.38 205 ALA A C 1
ATOM 1586 O O . ALA A 1 205 ? 6.045 -6.020 -21.706 1.00 88.38 205 ALA A O 1
ATOM 1587 N N . GLN A 1 206 ? 7.503 -7.712 -21.476 1.00 86.00 206 GLN A N 1
ATOM 1588 C CA . GLN A 1 206 ? 8.585 -6.901 -20.936 1.00 86.00 206 GLN A CA 1
ATOM 1589 C C . GLN A 1 206 ? 9.536 -6.541 -22.082 1.00 86.00 206 GLN A C 1
ATOM 1591 O O . GLN A 1 206 ? 10.104 -7.424 -22.721 1.00 86.00 206 GLN A O 1
ATOM 1596 N N . ARG A 1 207 ? 9.630 -5.246 -22.412 1.00 86.38 207 ARG A N 1
ATOM 1597 C CA . ARG A 1 207 ? 10.347 -4.764 -23.613 1.00 86.38 207 ARG A CA 1
ATOM 1598 C C . ARG A 1 207 ? 11.604 -3.946 -23.324 1.00 86.38 207 ARG A C 1
ATOM 1600 O O . ARG A 1 207 ? 12.459 -3.867 -24.194 1.00 86.38 207 ARG A O 1
ATOM 1607 N N . VAL A 1 208 ? 11.685 -3.315 -22.151 1.00 85.12 208 VAL A N 1
ATOM 1608 C CA . VAL A 1 208 ? 12.766 -2.372 -21.812 1.00 85.12 208 VAL A CA 1
ATOM 1609 C C . VAL A 1 208 ? 13.643 -2.918 -20.686 1.00 85.12 208 VAL A C 1
ATOM 1611 O O . VAL A 1 208 ? 14.840 -3.080 -20.874 1.00 85.12 208 VAL A O 1
ATOM 1614 N N . TYR A 1 209 ? 13.059 -3.211 -19.522 1.00 87.31 209 TYR A N 1
ATOM 1615 C CA . TYR A 1 209 ? 13.794 -3.597 -18.307 1.00 87.31 209 TYR A CA 1
ATOM 1616 C C . TYR A 1 209 ? 13.883 -5.123 -18.107 1.00 87.31 209 TYR A C 1
ATOM 1618 O O . TYR A 1 209 ? 13.209 -5.862 -18.817 1.00 87.31 209 TYR A O 1
ATOM 1626 N N . GLY A 1 210 ? 14.706 -5.581 -17.150 1.00 79.81 210 GLY A N 1
ATOM 1627 C CA . GLY A 1 210 ? 14.886 -6.992 -16.753 1.00 79.81 210 GLY A CA 1
ATOM 1628 C C . GLY A 1 210 ? 15.612 -7.884 -17.771 1.00 79.81 210 GLY A C 1
ATOM 1629 O O . GLY A 1 210 ? 15.059 -8.882 -18.224 1.00 79.81 210 GLY A O 1
ATOM 1630 N N . GLY A 1 211 ? 16.831 -7.483 -18.143 1.00 85.44 211 GLY A N 1
ATOM 1631 C CA . GLY A 1 211 ? 17.777 -8.276 -18.938 1.00 85.44 211 GLY A CA 1
ATOM 1632 C C . GLY A 1 211 ? 18.630 -9.226 -18.086 1.00 85.44 211 GLY A C 1
ATOM 1633 O O . GLY A 1 211 ? 18.228 -9.627 -16.998 1.00 85.44 211 GLY A O 1
ATOM 1634 N N . ASP A 1 212 ? 19.831 -9.558 -18.566 1.00 87.12 212 ASP A N 1
ATOM 1635 C CA . ASP A 1 212 ? 20.670 -10.629 -17.997 1.00 87.12 212 ASP A CA 1
ATOM 1636 C C . ASP A 1 212 ? 21.778 -10.148 -17.043 1.00 87.12 212 ASP A C 1
ATOM 1638 O O . ASP A 1 212 ? 22.665 -10.920 -16.674 1.00 87.12 212 ASP A O 1
ATOM 1642 N N . MET A 1 213 ? 21.767 -8.874 -16.634 1.00 90.44 213 MET A N 1
ATOM 1643 C CA . MET A 1 213 ? 22.788 -8.363 -15.709 1.00 90.44 213 MET A CA 1
ATOM 1644 C C . MET A 1 213 ? 22.659 -9.039 -14.320 1.00 90.44 213 MET A C 1
ATOM 1646 O O . MET A 1 213 ? 21.563 -9.473 -13.950 1.00 90.44 213 MET A O 1
ATOM 1650 N N . PRO A 1 214 ? 23.733 -9.108 -13.509 1.00 89.88 214 PRO A N 1
ATOM 1651 C CA . PRO A 1 214 ? 23.684 -9.732 -12.182 1.00 89.88 214 PRO A CA 1
ATOM 1652 C C . PRO A 1 214 ? 22.650 -9.090 -11.248 1.00 89.88 214 PRO A C 1
ATOM 1654 O O . PRO A 1 214 ? 22.534 -7.864 -11.202 1.00 89.88 214 PRO A O 1
ATOM 1657 N N . PHE A 1 215 ? 21.912 -9.905 -10.485 1.00 85.06 215 PHE A N 1
ATOM 1658 C CA . PHE A 1 215 ? 20.818 -9.443 -9.613 1.00 85.06 215 PHE A CA 1
ATOM 1659 C C . PHE A 1 215 ? 21.268 -8.396 -8.576 1.00 85.06 215 PHE A C 1
ATOM 1661 O O . PHE A 1 215 ? 20.526 -7.476 -8.234 1.00 85.06 215 PHE A O 1
ATOM 1668 N N . ASP A 1 216 ? 22.493 -8.503 -8.080 1.00 88.00 216 ASP A N 1
ATOM 1669 C CA . ASP A 1 216 ? 23.077 -7.616 -7.075 1.00 88.00 216 ASP A CA 1
ATOM 1670 C C . ASP A 1 216 ? 23.831 -6.416 -7.671 1.00 88.00 216 ASP A C 1
ATOM 1672 O O . ASP A 1 216 ? 24.267 -5.539 -6.922 1.00 88.00 216 ASP A O 1
ATOM 1676 N N . LEU A 1 217 ? 23.929 -6.316 -9.005 1.00 90.19 217 LEU A N 1
ATOM 1677 C CA . LEU A 1 217 ? 24.664 -5.240 -9.662 1.00 90.19 217 LEU A CA 1
ATOM 1678 C C . LEU A 1 217 ? 24.063 -3.871 -9.331 1.00 90.19 217 LEU A C 1
ATOM 1680 O O . LEU A 1 217 ? 22.901 -3.578 -9.640 1.00 90.19 217 LEU A O 1
ATOM 1684 N N . GLN A 1 218 ? 24.898 -2.990 -8.787 1.00 89.88 218 GLN A N 1
ATOM 1685 C CA . GLN A 1 218 ? 24.577 -1.583 -8.583 1.00 89.88 218 GLN A CA 1
ATOM 1686 C C . GLN A 1 218 ? 25.203 -0.727 -9.687 1.00 89.88 218 GLN A C 1
ATOM 1688 O O . GLN A 1 218 ? 26.310 -0.983 -10.149 1.00 89.88 218 GLN A O 1
ATOM 1693 N N . CYS A 1 219 ? 24.517 0.341 -10.096 1.00 88.69 219 CYS A N 1
ATOM 1694 C CA . CYS A 1 219 ? 24.989 1.256 -11.133 1.00 88.69 219 CYS A CA 1
ATOM 1695 C C . CYS A 1 219 ? 26.352 1.882 -10.807 1.00 88.69 219 CYS A C 1
ATOM 1697 O O . CYS A 1 219 ? 27.083 2.208 -11.733 1.00 88.69 219 CYS A O 1
ATOM 1699 N N . LYS A 1 220 ? 26.702 2.058 -9.526 1.00 86.62 220 LYS A N 1
ATOM 1700 C CA . LYS A 1 220 ? 28.009 2.604 -9.117 1.00 86.62 220 LYS A CA 1
ATOM 1701 C C . LYS A 1 220 ? 29.178 1.669 -9.479 1.00 86.62 220 LYS A C 1
ATOM 1703 O O . LYS A 1 220 ? 30.258 2.157 -9.813 1.00 86.62 220 LYS A O 1
ATOM 1708 N N . ASP A 1 221 ? 28.90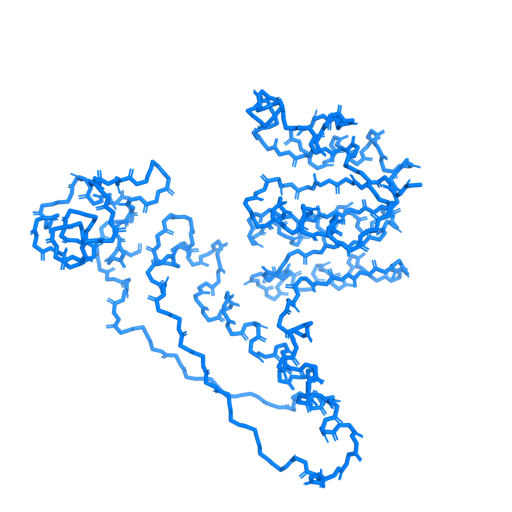4 0.363 -9.489 1.00 90.69 221 ASP A N 1
ATOM 1709 C CA . ASP A 1 221 ? 29.847 -0.735 -9.729 1.00 90.69 221 ASP A CA 1
ATOM 1710 C C . ASP A 1 221 ? 29.749 -1.279 -11.170 1.00 90.69 221 ASP A C 1
ATOM 1712 O O . ASP A 1 221 ? 30.361 -2.285 -11.506 1.00 90.69 221 ASP A O 1
ATOM 1716 N N . CYS A 1 222 ? 28.943 -0.647 -12.032 1.00 91.56 222 CYS A N 1
ATOM 1717 C CA . CYS A 1 222 ? 28.700 -1.103 -13.397 1.00 91.56 222 CYS A CA 1
ATOM 1718 C C . CYS A 1 222 ? 29.629 -0.405 -14.397 1.00 91.56 222 CYS A C 1
ATOM 1720 O O . CYS A 1 222 ? 29.636 0.824 -14.484 1.00 91.56 222 CYS A O 1
ATOM 1722 N N . ASP A 1 223 ? 30.318 -1.179 -15.236 1.00 93.75 223 ASP A N 1
ATOM 1723 C CA . ASP A 1 223 ? 31.209 -0.649 -16.282 1.00 93.75 223 ASP A CA 1
ATOM 1724 C C . ASP A 1 223 ? 30.481 0.223 -17.318 1.00 93.75 223 ASP A C 1
ATOM 1726 O O . ASP A 1 223 ? 31.059 1.130 -17.911 1.00 93.75 223 ASP A O 1
ATOM 1730 N N . LEU A 1 224 ? 29.176 0.004 -17.503 1.00 92.44 224 LEU A N 1
ATOM 1731 C CA . LEU A 1 224 ? 28.338 0.788 -18.413 1.00 92.44 224 LEU A CA 1
ATOM 1732 C C . LEU A 1 224 ? 27.794 2.073 -17.772 1.00 92.44 224 LEU A C 1
ATOM 1734 O O . LEU A 1 224 ? 26.979 2.758 -18.386 1.00 92.44 224 LEU A O 1
ATOM 1738 N N . ARG A 1 225 ? 28.180 2.427 -16.538 1.00 88.94 225 ARG A N 1
ATOM 1739 C CA . ARG A 1 225 ? 27.564 3.551 -15.807 1.00 88.94 225 ARG A CA 1
ATOM 1740 C C . ARG A 1 225 ? 27.652 4.892 -16.535 1.00 88.94 225 ARG A C 1
ATOM 1742 O O . ARG A 1 225 ? 26.800 5.739 -16.305 1.00 88.94 225 ARG A O 1
ATOM 1749 N N . GLU A 1 226 ? 28.641 5.108 -17.395 1.00 90.00 226 GLU A N 1
ATOM 1750 C CA . GLU A 1 226 ? 28.817 6.391 -18.094 1.00 90.00 226 GLU A CA 1
ATOM 1751 C C . GLU A 1 226 ? 28.109 6.456 -19.453 1.00 90.00 226 GLU A C 1
ATOM 1753 O O . GLU A 1 226 ? 28.000 7.534 -20.031 1.00 90.00 226 GLU A O 1
ATOM 1758 N N . THR A 1 227 ? 27.592 5.327 -19.947 1.00 91.69 227 THR A N 1
ATOM 1759 C CA . THR A 1 227 ? 26.937 5.213 -21.263 1.00 91.69 227 THR A CA 1
ATOM 1760 C C . THR A 1 227 ? 25.503 4.687 -21.184 1.00 91.69 227 THR A C 1
ATOM 1762 O O . THR A 1 227 ? 24.701 4.932 -22.082 1.00 91.69 227 THR A O 1
ATOM 1765 N N . CYS A 1 228 ? 25.146 3.990 -20.106 1.00 89.81 228 CYS A N 1
ATOM 1766 C CA . CYS A 1 228 ? 23.808 3.474 -19.858 1.00 89.81 228 CYS A CA 1
ATOM 1767 C C . CYS A 1 228 ? 22.823 4.619 -19.593 1.00 89.81 228 CYS A C 1
ATOM 1769 O O . CYS A 1 228 ? 22.958 5.342 -18.609 1.00 89.81 228 CYS A O 1
ATOM 1771 N N . THR A 1 229 ? 21.783 4.732 -20.421 1.00 87.19 229 THR A N 1
ATOM 1772 C CA . THR A 1 229 ? 20.744 5.780 -20.336 1.00 87.19 229 THR A CA 1
ATOM 1773 C C . THR A 1 229 ? 19.961 5.772 -19.022 1.00 87.19 229 THR A C 1
ATOM 1775 O O . THR A 1 229 ? 19.381 6.781 -18.635 1.00 87.19 229 THR A O 1
ATOM 1778 N N . GLU A 1 230 ? 19.968 4.647 -18.310 1.00 86.88 230 GLU A N 1
ATOM 1779 C CA . GLU A 1 230 ? 19.291 4.463 -17.026 1.00 86.88 230 GLU A CA 1
ATOM 1780 C C . GLU A 1 230 ? 20.217 4.636 -15.819 1.00 86.88 230 GLU A C 1
ATOM 1782 O O . GLU A 1 230 ? 19.771 4.512 -14.671 1.00 86.88 230 GLU A O 1
ATOM 1787 N N . SER A 1 231 ? 21.510 4.892 -16.031 1.00 87.12 231 SER A N 1
ATOM 1788 C CA . SER A 1 231 ? 22.415 5.141 -14.917 1.00 87.12 231 SER A CA 1
ATOM 1789 C C . SER A 1 231 ? 22.114 6.510 -14.287 1.00 87.12 231 SER A C 1
ATOM 1791 O O . SER A 1 231 ? 21.806 7.472 -14.999 1.00 87.12 231 SER A O 1
ATOM 1793 N N . PRO A 1 232 ? 22.240 6.654 -12.954 1.00 83.06 232 PRO A N 1
ATOM 1794 C CA . PRO A 1 232 ? 22.127 7.961 -12.307 1.00 83.06 232 PRO A CA 1
ATOM 1795 C C . PRO A 1 232 ? 23.108 8.997 -12.870 1.00 83.06 232 PRO A C 1
ATOM 1797 O O . PRO A 1 232 ? 22.792 10.181 -12.919 1.00 83.06 232 PRO A O 1
ATOM 1800 N N . PHE A 1 233 ? 24.284 8.555 -13.325 1.00 83.00 233 PHE A N 1
ATOM 1801 C CA . PHE A 1 233 ? 25.304 9.420 -13.911 1.00 83.00 233 PHE A CA 1
ATOM 1802 C C . PHE A 1 233 ? 24.866 10.027 -15.248 1.00 83.00 233 PHE A C 1
ATOM 1804 O O . PHE A 1 233 ? 24.982 11.238 -15.437 1.00 83.00 233 PHE A O 1
ATOM 1811 N N . VAL A 1 234 ? 24.348 9.209 -16.169 1.00 83.00 234 VAL A N 1
ATOM 1812 C CA . VAL A 1 234 ? 23.888 9.688 -17.479 1.00 83.00 234 VAL A CA 1
ATOM 1813 C C . VAL A 1 234 ? 22.631 10.527 -17.311 1.00 83.00 234 VAL A C 1
ATOM 1815 O O . VAL A 1 234 ? 22.599 11.641 -17.819 1.00 83.00 234 VAL A O 1
ATOM 1818 N N . ARG A 1 235 ? 21.650 10.070 -16.520 1.00 78.38 235 ARG A N 1
ATOM 1819 C CA . ARG A 1 235 ? 20.420 10.837 -16.244 1.00 78.38 235 ARG A CA 1
ATOM 1820 C C . ARG A 1 235 ? 20.702 12.221 -15.661 1.00 78.38 235 ARG A C 1
ATOM 1822 O O . ARG A 1 235 ? 20.083 13.193 -16.084 1.00 78.38 235 ARG A O 1
ATOM 1829 N N . PHE A 1 236 ? 21.677 12.324 -14.757 1.00 73.19 236 PHE A N 1
ATOM 1830 C CA . PHE A 1 236 ? 22.161 13.608 -14.257 1.00 73.19 236 PHE A CA 1
ATOM 1831 C C . PHE A 1 236 ? 22.723 14.486 -15.387 1.00 73.19 236 PHE A C 1
ATOM 1833 O O . PHE A 1 236 ? 22.307 15.632 -15.540 1.00 73.19 236 PHE A O 1
ATOM 1840 N N . ARG A 1 237 ? 23.633 13.947 -16.212 1.00 70.75 237 ARG A N 1
ATOM 1841 C CA . ARG A 1 237 ? 24.303 14.708 -17.282 1.00 70.75 237 ARG A CA 1
ATOM 1842 C C . ARG A 1 237 ? 23.387 15.118 -18.436 1.00 70.75 237 ARG A C 1
ATOM 1844 O O . ARG A 1 237 ? 23.619 16.167 -19.024 1.00 70.75 237 ARG A O 1
ATOM 1851 N N . THR A 1 238 ? 22.408 14.293 -18.803 1.00 67.75 238 THR A N 1
ATOM 1852 C CA . THR A 1 238 ? 21.579 14.515 -20.000 1.00 67.75 238 THR A CA 1
ATOM 1853 C C . THR A 1 238 ? 20.188 15.056 -19.690 1.00 67.75 238 THR A C 1
ATOM 1855 O O . THR A 1 238 ? 19.544 15.579 -20.594 1.00 67.75 238 THR A O 1
ATOM 1858 N N . GLY A 1 239 ? 19.699 14.905 -18.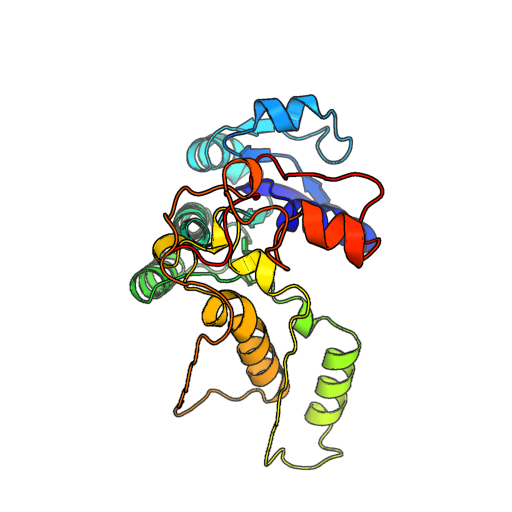455 1.00 59.34 239 GLY A N 1
ATOM 1859 C CA . GLY A 1 239 ? 18.307 15.191 -18.098 1.00 59.34 239 GLY A CA 1
ATOM 1860 C C . GLY A 1 239 ? 18.079 16.381 -17.167 1.00 59.34 239 GLY A C 1
ATOM 1861 O O . GLY A 1 239 ? 16.928 16.771 -17.012 1.00 59.34 239 GLY A O 1
ATOM 1862 N N . PHE A 1 240 ? 19.120 16.941 -16.528 1.00 53.00 240 PHE A N 1
ATOM 1863 C CA . PHE A 1 240 ? 18.984 17.941 -15.446 1.00 53.00 240 PHE A CA 1
ATOM 1864 C C . PHE A 1 240 ? 17.956 17.541 -14.363 1.00 53.00 240 PHE A C 1
ATOM 1866 O O . PHE A 1 240 ? 17.340 18.390 -13.727 1.00 53.00 240 PHE A O 1
ATOM 1873 N N . GLU A 1 241 ? 17.741 16.238 -14.145 1.00 52.56 241 GLU A N 1
ATOM 1874 C CA . GLU A 1 241 ? 16.719 15.752 -13.207 1.00 52.56 241 GLU A CA 1
ATOM 1875 C C . GLU A 1 241 ? 17.130 15.940 -11.732 1.00 52.56 241 GLU A C 1
ATOM 1877 O O . GLU A 1 241 ? 16.280 15.858 -10.846 1.00 52.56 241 GLU A O 1
ATOM 1882 N N . THR A 1 242 ? 18.420 16.179 -11.452 1.00 52.47 242 THR A N 1
ATOM 1883 C CA . THR A 1 242 ? 18.976 16.396 -10.104 1.00 52.47 242 THR A CA 1
ATOM 1884 C C . THR A 1 242 ? 20.176 17.358 -10.128 1.00 52.47 242 THR A C 1
ATOM 1886 O O . THR A 1 242 ? 20.887 17.418 -11.126 1.00 52.47 242 THR A O 1
ATOM 1889 N N . ASP A 1 243 ? 20.458 18.057 -9.017 1.00 58.28 243 ASP A N 1
ATOM 1890 C CA . ASP A 1 243 ? 21.617 18.975 -8.884 1.00 58.28 243 ASP A CA 1
ATOM 1891 C C . ASP A 1 243 ? 22.959 18.256 -8.651 1.00 58.28 243 ASP A C 1
ATOM 1893 O O . ASP A 1 243 ? 24.035 18.825 -8.835 1.00 58.28 243 ASP A O 1
ATOM 1897 N N . THR A 1 244 ? 22.915 16.981 -8.254 1.00 64.31 244 THR A N 1
ATOM 1898 C CA . THR A 1 244 ? 24.089 16.115 -8.077 1.00 64.31 244 THR A CA 1
ATOM 1899 C C . THR A 1 244 ? 23.781 14.681 -8.503 1.00 64.31 244 THR A C 1
ATOM 1901 O O . THR A 1 244 ? 22.622 14.251 -8.486 1.00 64.31 244 THR A O 1
ATOM 1904 N N . VAL A 1 245 ? 24.815 13.908 -8.859 1.00 64.81 245 VAL A N 1
ATOM 1905 C CA . VAL A 1 245 ? 24.676 12.459 -9.079 1.00 64.81 245 VAL A CA 1
ATOM 1906 C C . VAL A 1 245 ? 24.382 11.796 -7.734 1.00 64.81 245 VAL A C 1
ATOM 1908 O O . VAL A 1 245 ? 25.277 11.631 -6.907 1.00 64.81 245 VAL A O 1
ATOM 1911 N N . ARG A 1 246 ? 23.127 11.402 -7.506 1.00 64.31 246 ARG A N 1
ATOM 1912 C CA . ARG A 1 246 ? 22.732 10.640 -6.317 1.00 64.31 246 ARG A CA 1
ATOM 1913 C C . ARG A 1 246 ? 22.521 9.179 -6.682 1.00 64.31 246 ARG A C 1
ATOM 1915 O O . ARG A 1 246 ? 21.613 8.842 -7.437 1.00 64.31 246 ARG A O 1
ATOM 1922 N N . TYR A 1 247 ? 23.337 8.307 -6.102 1.00 65.56 247 TYR A N 1
ATOM 1923 C CA . TYR A 1 247 ? 23.063 6.876 -6.069 1.00 65.56 247 TYR A CA 1
ATOM 1924 C C . TYR A 1 247 ? 22.248 6.605 -4.803 1.00 65.56 247 TYR A C 1
ATOM 1926 O O . TYR A 1 247 ? 22.795 6.749 -3.716 1.00 65.56 247 TYR A O 1
ATOM 1934 N N . PRO A 1 248 ? 20.946 6.281 -4.888 1.00 59.31 248 PRO A N 1
ATOM 1935 C CA . PRO A 1 248 ? 20.170 6.010 -3.687 1.00 59.31 248 PRO A CA 1
ATOM 1936 C C . PRO A 1 248 ? 20.739 4.780 -2.970 1.00 59.31 248 PRO A C 1
ATOM 1938 O O . PRO A 1 248 ? 20.807 3.700 -3.567 1.00 59.31 248 PRO A O 1
ATOM 1941 N N . ASP A 1 249 ? 21.084 4.943 -1.688 1.00 52.12 249 ASP A N 1
ATOM 1942 C CA . ASP A 1 249 ? 21.707 3.916 -0.831 1.00 52.12 249 ASP A CA 1
ATOM 1943 C C . ASP A 1 249 ? 20.914 2.599 -0.803 1.00 52.12 249 ASP A C 1
ATOM 1945 O O . ASP A 1 249 ? 21.467 1.516 -0.635 1.00 52.12 249 ASP A O 1
ATOM 1949 N N . ARG A 1 250 ? 19.596 2.681 -1.034 1.00 51.25 250 ARG A N 1
ATOM 1950 C CA . ARG A 1 250 ? 18.678 1.543 -1.172 1.00 51.25 250 ARG A CA 1
ATOM 1951 C C . ARG A 1 250 ? 17.920 1.601 -2.504 1.00 51.25 250 ARG A C 1
ATOM 1953 O O . ARG A 1 250 ? 16.695 1.677 -2.523 1.00 51.25 250 ARG A O 1
ATOM 1960 N N . GLY A 1 251 ? 18.616 1.622 -3.641 1.00 58.38 251 GLY A N 1
ATOM 1961 C CA . GLY A 1 251 ? 17.916 1.664 -4.935 1.00 58.38 251 GLY A CA 1
ATOM 1962 C C . GLY A 1 251 ? 18.759 1.785 -6.197 1.00 58.38 251 GLY A C 1
ATOM 1963 O O . GLY A 1 251 ? 18.199 1.690 -7.287 1.00 58.38 251 GLY A O 1
ATOM 1964 N N . GLY A 1 252 ? 20.077 1.953 -6.081 1.00 75.81 252 GLY A N 1
ATOM 1965 C CA . GLY A 1 252 ? 20.986 2.043 -7.226 1.00 75.81 252 GLY A CA 1
ATOM 1966 C C . GLY A 1 252 ? 21.158 0.753 -8.034 1.00 75.81 252 GLY A C 1
ATOM 1967 O O . GLY A 1 252 ? 22.099 0.677 -8.812 1.00 75.81 252 GLY A O 1
ATOM 1968 N N . TYR A 1 253 ? 20.305 -0.257 -7.854 1.00 86.44 253 TYR A N 1
ATOM 1969 C CA . TYR A 1 253 ? 20.379 -1.516 -8.593 1.00 86.44 253 TYR A CA 1
ATOM 1970 C C . TYR A 1 253 ? 20.111 -1.322 -10.089 1.00 86.44 253 TYR A C 1
ATOM 1972 O O . TYR A 1 253 ? 19.342 -0.444 -10.501 1.00 86.44 253 TYR A O 1
ATOM 1980 N N . CYS A 1 254 ? 20.768 -2.155 -10.893 1.00 88.94 254 CYS A N 1
ATOM 1981 C CA . CYS A 1 254 ? 20.655 -2.158 -12.341 1.00 88.94 254 CYS A CA 1
ATOM 1982 C C . CYS A 1 254 ? 19.233 -2.547 -12.782 1.00 88.94 254 CYS A C 1
ATOM 1984 O O . CYS A 1 254 ? 18.761 -3.642 -12.500 1.00 88.94 254 CYS A O 1
ATOM 1986 N N . VAL A 1 255 ? 18.562 -1.692 -13.552 1.00 89.56 255 VAL A N 1
ATOM 1987 C CA . VAL A 1 255 ? 17.214 -1.986 -14.087 1.00 89.56 255 VAL A CA 1
ATOM 1988 C C . VAL A 1 255 ? 17.200 -3.066 -15.177 1.00 89.56 255 VAL A C 1
ATOM 1990 O O . VAL A 1 255 ? 16.136 -3.534 -15.574 1.00 89.56 255 VAL A O 1
ATOM 1993 N N . PHE A 1 256 ? 18.374 -3.474 -15.662 1.00 90.62 256 PHE A N 1
ATOM 1994 C CA . PHE A 1 256 ? 18.552 -4.530 -16.664 1.00 90.62 256 PHE A CA 1
ATOM 1995 C C . PHE A 1 256 ? 19.077 -5.830 -16.065 1.00 90.62 256 PHE A C 1
ATOM 1997 O O . PHE A 1 256 ? 19.578 -6.673 -16.802 1.00 90.62 256 PHE A O 1
ATOM 2004 N N . SER A 1 257 ? 19.017 -5.977 -14.745 1.00 83.38 257 SER A N 1
ATOM 2005 C CA . SER A 1 257 ? 19.429 -7.225 -14.116 1.00 83.38 257 SER A CA 1
ATOM 2006 C C . SER A 1 257 ? 18.272 -8.193 -13.939 1.00 83.38 257 SER A C 1
ATOM 2008 O O . SER A 1 257 ? 17.118 -7.766 -13.851 1.00 83.38 257 SER A O 1
ATOM 2010 N N . LYS A 1 258 ? 18.629 -9.476 -13.929 1.00 74.56 258 LYS A N 1
ATOM 2011 C CA . LYS A 1 258 ? 17.713 -10.606 -13.798 1.00 74.56 258 LYS A CA 1
ATOM 2012 C C . LYS A 1 258 ? 17.039 -10.625 -12.435 1.00 74.56 258 LYS A C 1
ATOM 2014 O O . LYS A 1 258 ? 17.644 -10.061 -11.496 1.00 74.56 258 LYS A O 1
#

Radius of gyration: 20.93 Å; chains: 1; bounding box: 59×38×48 Å

Sequence (258 aa):
MLRVGIIGYGRRVSHMAKALAMWDIPYHITAVADPRAAEIEATDDEFLADAHFYTGADELLAAEADQLDGIMIGTRCLLHTEMACKVAPTGLPLFLEKPVAITFAQVQQLADAFQGHSAPTVVSFPLRLSPVLQKVKEIVDSGQIGTVENLVAWCNVPYGSGYFRGWHRNFDQNGGLFLQKATHDLDYVNYLLGQKPAWISALNAQRVYGGDMPFDLQCKDCDLRETCTESPFVRFRTGFETDTVRYPDRGGYCVFSK

Secondary structure (DSSP, 8-state):
-EEEEEES--HHHHHHHHHGGGGT--EEEEEEE-TTHHHHHTT--GGGTT-EEESSHHHHHHHHGGG-SEEEE-S-GGGHHHHHHHHGGGT--EEEPSPS-SSHHHHHHHHHHTTT--S-EEE--GGGGSHHHHHHHHHHHTTTT-S----------TTGGGGGSTTTT-HHHH-HHIIIIIHHHHHHHHHHH----S---------SS--SB-TT-BGGG-TTTTT-TTSHHHHHHHH---SS----TTT-B-TTB-

pLDDT: mean 90.73, std 9.59, range [51.25, 98.75]

Foldseek 3Di:
DFEEEEEAPDPPVVVVLVVVVVVVDPYAYQEYADLCQVVVVVVVPPSCVNYDTHPHLLVRCVPPLVPGQAYEYDHQQQCLLVSLLVCLVSLHEYEGEPDSHLDVVSVVSNVVSNVVRDHHYHYPLCVCVDPVLVVLLCCLVVCPVPADPDDDDDDDDPVLLQCLWFPNVPCVRHVGPCRVPCVNVVVSVCVSNVDDDPDDDDDDDDDPFAAAAAQPDFLVNDPCLCPDCPHLNNCVVPPVPDPDSDCDPRTRHGRRHD